Protein AF-A0A2G6GQ99-F1 (afdb_monomer)

Foldseek 3Di:
DPPVLVVVLLVLLVVLLVVLLVVLLVVADQAADDDCLVLLLVCLCVVHASDPPRDNVLSVVLNVQQVVCVPPPSRSFVSLLSVLSNLLSLLLSLQLLLQLLVLCVVPVPPVDVVSSVVSNVRSNCRSVCLSPDPVSSVRSRTNDCPSNVSSLVSVLSSLVSVLVVCVVPPPSVVSVVVSVVSVD

Solvent-accessible surface area (backbone atoms only — not comparable to full-atom values): 9197 Å² total; per-residue (Å²): 128,63,71,64,60,57,51,52,54,52,53,51,22,53,48,42,20,51,53,40,30,52,54,27,66,76,61,34,42,67,47,68,58,79,82,63,20,47,48,46,44,52,19,8,65,70,68,53,72,72,54,92,95,50,56,68,68,59,24,56,50,30,30,59,35,29,56,76,26,75,86,42,72,79,39,27,36,29,32,24,9,48,50,11,14,50,31,31,11,48,20,34,18,31,40,21,51,38,43,34,53,52,41,45,70,77,44,75,72,77,85,40,63,68,57,54,51,53,28,49,50,52,12,51,52,56,24,50,52,49,57,72,28,67,74,53,37,59,37,15,17,30,34,44,68,58,9,48,51,47,21,46,49,25,49,38,56,33,40,52,56,55,26,63,78,36,58,92,42,97,71,22,62,62,37,56,55,49,41,50,64,64,75,105

pLDDT: mean 93.39, std 7.64, range [57.03, 98.81]

Radius of gyration: 18.35 Å; Cα contacts (8 Å, |Δi|>4): 238; chains: 1; bounding box: 44×36×51 Å

Sequence (184 aa):
MSNQYRKTNNILGWAMFAIALVIYVLTLEPTTSWWDCGEYISTAYKLEVGHPPGAPLFQMLGRFFSLFALGNVENVAFMINMMSAIASAFTIMFLFWTITMLGRKIYTPKDNKQRAYGIFAAGIIGALAYTFSESFWFSAVEGEVYGMSSFFTAITFWAILKWELVSDTQYAYRWLILIAYLIG

Structure (mmCIF, N/CA/C/O backbone):
data_AF-A0A2G6GQ99-F1
#
_entry.id   AF-A0A2G6GQ99-F1
#
loop_
_atom_site.group_PDB
_atom_site.id
_atom_site.type_symbol
_atom_site.label_atom_id
_atom_site.label_alt_id
_atom_site.label_comp_id
_atom_site.label_asym_id
_atom_site.label_entity_id
_atom_site.label_seq_id
_atom_site.pdbx_PDB_ins_code
_atom_site.Cartn_x
_atom_site.Cartn_y
_atom_site.Cartn_z
_atom_site.occupancy
_atom_site.B_iso_or_equiv
_atom_site.auth_seq_id
_atom_site.auth_comp_id
_atom_site.auth_asym_id
_atom_site.auth_atom_id
_atom_site.pdbx_PDB_model_num
ATOM 1 N N . MET A 1 1 ? -21.692 3.347 16.182 1.00 59.25 1 MET A N 1
ATOM 2 C CA . MET A 1 1 ? -20.720 4.265 15.533 1.00 59.25 1 MET A CA 1
ATOM 3 C C . MET A 1 1 ? -21.468 5.527 15.151 1.00 59.25 1 MET A C 1
ATOM 5 O O . MET A 1 1 ? -22.510 5.381 14.526 1.00 59.25 1 MET A O 1
ATOM 9 N N . SER A 1 2 ? -20.975 6.733 15.454 1.00 74.31 2 SER A N 1
ATOM 10 C CA . SER A 1 2 ? -21.516 7.903 14.751 1.00 74.31 2 SER A CA 1
ATOM 11 C C . SER A 1 2 ? -21.127 7.774 13.274 1.00 74.31 2 SER A C 1
ATOM 13 O O . SER A 1 2 ? -19.975 7.461 12.953 1.00 74.31 2 SER A O 1
ATOM 15 N N . ASN A 1 3 ? -22.083 7.951 12.359 1.00 81.19 3 ASN A N 1
ATOM 16 C CA . ASN A 1 3 ? -21.809 7.872 10.918 1.00 81.19 3 ASN A CA 1
ATOM 17 C C . ASN A 1 3 ? -20.681 8.832 10.501 1.00 81.19 3 ASN A C 1
ATOM 19 O O . ASN A 1 3 ? -19.901 8.512 9.604 1.00 81.19 3 ASN A O 1
ATOM 23 N N . GLN A 1 4 ? -20.546 9.951 11.219 1.00 87.06 4 GLN A N 1
ATOM 24 C CA . GLN A 1 4 ? -19.506 10.945 11.001 1.00 87.06 4 GLN A CA 1
ATOM 25 C C . GLN A 1 4 ? -18.095 10.405 11.263 1.00 87.06 4 GLN A C 1
ATOM 27 O O . GLN A 1 4 ? -17.235 10.563 10.404 1.00 87.06 4 GLN A O 1
ATOM 32 N N . TYR A 1 5 ? -17.853 9.717 12.389 1.00 90.06 5 TYR A N 1
ATOM 33 C CA . TYR A 1 5 ? -16.520 9.176 12.696 1.00 90.06 5 TYR A CA 1
ATOM 34 C C . TYR A 1 5 ? -16.046 8.211 11.607 1.00 90.06 5 TYR A C 1
ATOM 36 O O . TYR A 1 5 ? -14.925 8.321 11.119 1.00 90.06 5 TYR A O 1
ATOM 44 N N . ARG A 1 6 ? -16.918 7.282 11.194 1.00 90.50 6 ARG A N 1
ATOM 45 C CA . ARG A 1 6 ? -16.597 6.294 10.154 1.00 90.50 6 ARG A CA 1
ATOM 46 C C . ARG A 1 6 ? -16.267 6.974 8.826 1.00 90.50 6 ARG A C 1
ATOM 48 O O . ARG A 1 6 ? -15.307 6.583 8.171 1.00 90.50 6 ARG A O 1
ATOM 55 N N . LYS A 1 7 ? -17.038 7.999 8.446 1.00 94.00 7 LYS A N 1
ATOM 56 C CA . LYS A 1 7 ? -16.796 8.771 7.223 1.00 94.00 7 LYS A CA 1
ATOM 57 C C . LYS A 1 7 ? -15.439 9.477 7.277 1.00 94.00 7 LYS A C 1
ATOM 59 O O . LYS A 1 7 ? -14.646 9.309 6.358 1.00 94.00 7 LYS A O 1
ATOM 64 N N . THR A 1 8 ? -15.149 10.195 8.362 1.00 95.06 8 THR A N 1
ATOM 65 C CA . THR A 1 8 ? -13.863 10.883 8.548 1.00 95.06 8 THR A CA 1
ATOM 66 C C . THR A 1 8 ? -12.690 9.905 8.550 1.00 95.06 8 THR A C 1
ATOM 68 O O . THR A 1 8 ? -11.717 10.138 7.846 1.00 95.06 8 THR A O 1
ATOM 71 N N . ASN A 1 9 ? -12.800 8.778 9.258 1.00 96.19 9 ASN A N 1
ATOM 72 C CA . ASN A 1 9 ? -11.760 7.749 9.294 1.00 96.19 9 ASN A CA 1
ATOM 73 C C . ASN A 1 9 ? -11.445 7.183 7.901 1.00 96.19 9 ASN A C 1
ATOM 75 O O . ASN A 1 9 ? -10.288 6.996 7.539 1.00 96.19 9 ASN A O 1
ATOM 79 N N . ASN A 1 10 ? -12.477 6.921 7.099 1.00 97.06 10 ASN A N 1
ATOM 80 C CA . ASN A 1 10 ? -12.282 6.402 5.750 1.00 97.06 10 ASN A CA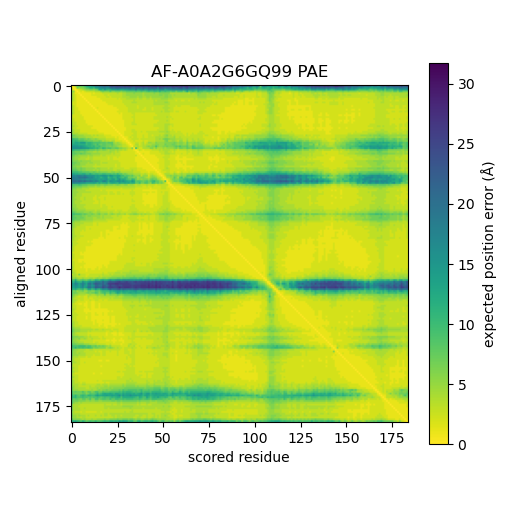 1
ATOM 81 C C . ASN A 1 10 ? -11.618 7.445 4.841 1.00 97.06 10 ASN A C 1
ATOM 83 O O . ASN A 1 10 ? -10.692 7.099 4.118 1.00 97.06 10 ASN A O 1
ATOM 87 N N . ILE A 1 11 ? -12.048 8.711 4.912 1.00 98.25 11 ILE A N 1
ATOM 88 C CA . ILE A 1 11 ? -11.444 9.809 4.140 1.00 98.25 11 ILE A CA 1
ATOM 89 C C . ILE A 1 11 ? -9.973 9.989 4.515 1.00 98.25 11 ILE A C 1
ATOM 91 O O . ILE A 1 11 ? -9.137 10.102 3.629 1.00 98.25 11 ILE A O 1
ATOM 95 N N . LEU A 1 12 ? -9.647 9.981 5.811 1.00 98.31 12 LEU A N 1
ATOM 96 C CA . LEU A 1 12 ? -8.266 10.131 6.267 1.00 98.31 12 LEU A CA 1
ATOM 97 C C . LEU A 1 12 ? -7.377 8.970 5.815 1.00 98.31 12 LEU A C 1
ATOM 99 O O . LEU A 1 12 ? -6.259 9.220 5.388 1.00 98.31 12 LEU A O 1
ATOM 103 N N . GLY A 1 13 ? -7.875 7.730 5.824 1.00 98.56 13 GLY A N 1
ATOM 104 C CA . GLY A 1 13 ? -7.121 6.595 5.279 1.00 98.56 13 GLY A CA 1
ATOM 105 C C . GLY A 1 13 ? -6.782 6.782 3.799 1.00 98.56 13 GLY A C 1
ATOM 106 O O . GLY A 1 13 ? -5.623 6.656 3.415 1.00 98.56 13 GLY A O 1
ATOM 107 N N . TRP A 1 14 ? -7.766 7.169 2.983 1.00 98.69 14 TRP A N 1
ATOM 108 C CA . TRP A 1 14 ? -7.532 7.480 1.569 1.00 98.69 14 TRP A CA 1
ATOM 109 C C . TRP A 1 14 ? -6.638 8.709 1.359 1.00 98.69 14 TRP A C 1
ATOM 111 O O . TRP A 1 14 ? -5.882 8.757 0.394 1.00 98.69 14 TRP A O 1
ATOM 121 N N . ALA A 1 15 ? -6.674 9.689 2.264 1.00 98.69 15 ALA A N 1
ATOM 122 C CA . ALA A 1 15 ? -5.739 10.808 2.232 1.00 98.69 15 ALA A CA 1
ATOM 123 C C . ALA A 1 15 ? -4.299 10.344 2.513 1.00 98.69 15 ALA A C 1
ATOM 125 O O . ALA A 1 15 ? -3.385 10.780 1.820 1.00 98.69 15 ALA A O 1
ATOM 126 N N . MET A 1 16 ? -4.093 9.432 3.473 1.00 98.81 16 MET A N 1
ATOM 127 C CA . MET A 1 16 ? -2.774 8.844 3.745 1.00 98.81 16 MET A CA 1
ATOM 128 C C . MET A 1 16 ? -2.267 8.027 2.552 1.00 98.81 16 MET A C 1
ATOM 130 O O . MET A 1 16 ? -1.102 8.162 2.189 1.00 98.81 16 MET A O 1
ATOM 134 N N . PHE A 1 17 ? -3.148 7.258 1.897 1.00 98.81 17 PHE A N 1
ATOM 135 C CA . PHE A 1 17 ? -2.841 6.594 0.625 1.00 98.81 17 PHE A CA 1
ATOM 136 C C . PHE A 1 17 ? -2.341 7.597 -0.419 1.00 98.81 17 PHE A C 1
ATOM 138 O O . PHE A 1 17 ? -1.271 7.411 -0.984 1.00 98.81 17 PHE A O 1
ATOM 145 N N . ALA A 1 18 ? -3.099 8.671 -0.663 1.00 98.81 18 ALA A N 1
ATOM 146 C CA . ALA A 1 18 ? -2.767 9.649 -1.693 1.00 98.81 18 ALA A CA 1
ATOM 147 C C . ALA A 1 18 ? -1.446 10.376 -1.402 1.00 98.81 18 ALA A C 1
ATOM 149 O O . ALA A 1 18 ? -0.647 10.564 -2.313 1.00 98.81 18 ALA A O 1
ATOM 150 N N . ILE A 1 19 ? -1.197 10.748 -0.142 1.00 98.75 19 ILE A N 1
ATOM 151 C CA . ILE A 1 19 ? 0.063 11.379 0.268 1.00 98.75 19 ILE A CA 1
ATOM 152 C C . ILE A 1 19 ? 1.235 10.424 0.034 1.00 98.75 19 ILE A C 1
ATOM 154 O O . ILE A 1 19 ? 2.190 10.805 -0.637 1.00 98.75 19 ILE A O 1
ATOM 158 N N . ALA A 1 20 ? 1.151 9.187 0.533 1.00 98.69 20 ALA A N 1
ATOM 159 C CA . ALA A 1 20 ? 2.207 8.194 0.351 1.00 98.69 20 ALA A CA 1
ATOM 160 C C . ALA A 1 20 ? 2.454 7.898 -1.134 1.00 98.69 20 ALA A C 1
ATOM 162 O O . ALA A 1 20 ? 3.596 7.913 -1.578 1.00 98.69 20 ALA A O 1
ATOM 163 N N . LEU A 1 21 ? 1.385 7.720 -1.917 1.00 98.75 21 LEU A N 1
ATOM 164 C CA . LEU A 1 21 ? 1.479 7.478 -3.352 1.00 98.75 21 LEU A CA 1
ATOM 165 C C . LEU A 1 21 ? 2.184 8.628 -4.069 1.00 98.75 21 LEU A C 1
ATOM 167 O O . LEU A 1 21 ? 3.078 8.376 -4.861 1.00 98.75 21 LEU A O 1
ATOM 171 N N . VAL A 1 22 ? 1.816 9.882 -3.794 1.00 98.69 22 VAL A N 1
ATOM 172 C CA . VAL A 1 22 ? 2.474 11.041 -4.417 1.00 98.69 22 VAL A CA 1
ATOM 173 C C . VAL A 1 22 ? 3.959 11.073 -4.065 1.00 98.69 22 VAL A C 1
ATOM 175 O O . VAL A 1 22 ? 4.779 11.240 -4.960 1.00 98.69 22 VAL A O 1
ATOM 178 N N . ILE A 1 23 ? 4.318 10.875 -2.795 1.00 98.31 23 ILE A N 1
ATOM 179 C CA . ILE A 1 23 ? 5.724 10.868 -2.370 1.00 98.31 23 ILE A CA 1
ATOM 180 C C . ILE A 1 23 ? 6.506 9.752 -3.069 1.00 98.31 23 ILE A C 1
ATOM 182 O O . ILE A 1 23 ? 7.554 10.026 -3.652 1.00 98.31 23 ILE A O 1
ATOM 186 N N . TYR A 1 24 ? 5.991 8.522 -3.067 1.00 98.50 24 TYR A N 1
ATOM 187 C CA . TYR A 1 24 ? 6.667 7.392 -3.701 1.00 98.50 24 TYR A CA 1
ATOM 188 C C . TYR A 1 24 ? 6.722 7.532 -5.216 1.00 98.50 24 TYR A C 1
ATOM 190 O O . TYR A 1 24 ? 7.758 7.267 -5.794 1.00 98.50 24 TYR A O 1
ATOM 198 N N . VAL A 1 25 ? 5.683 8.048 -5.872 1.00 98.31 25 VAL A N 1
ATOM 199 C CA . VAL A 1 25 ? 5.716 8.292 -7.323 1.00 98.31 25 VAL A CA 1
ATOM 200 C C . VAL A 1 25 ? 6.723 9.365 -7.716 1.00 98.31 25 VAL A C 1
ATOM 202 O O . VAL A 1 25 ? 7.392 9.228 -8.734 1.00 98.31 25 VAL A O 1
ATOM 205 N N . LEU A 1 26 ? 6.862 10.420 -6.915 1.00 98.00 26 LEU A N 1
ATOM 206 C CA . LEU A 1 26 ? 7.847 11.472 -7.172 1.00 98.00 26 LEU A CA 1
ATOM 207 C C . LEU A 1 26 ? 9.292 11.023 -6.922 1.00 98.00 26 LEU A C 1
ATOM 209 O O . LEU A 1 26 ? 10.210 11.700 -7.376 1.00 98.00 26 LEU A O 1
ATOM 213 N N . THR A 1 27 ? 9.490 9.931 -6.181 1.00 97.56 27 THR A N 1
ATOM 214 C CA . THR A 1 27 ? 10.816 9.459 -5.753 1.00 97.56 27 THR A CA 1
ATOM 215 C C . THR A 1 27 ? 11.140 8.039 -6.194 1.00 97.56 27 THR A C 1
ATOM 217 O O . THR A 1 27 ? 12.203 7.542 -5.837 1.00 97.56 27 THR A O 1
ATOM 220 N N . LEU A 1 28 ? 10.261 7.390 -6.966 1.00 96.56 28 LEU A N 1
ATOM 221 C CA . LEU A 1 28 ? 10.507 6.037 -7.446 1.00 96.56 28 LEU A CA 1
ATOM 222 C C . LEU A 1 28 ? 11.671 5.997 -8.421 1.00 96.56 28 LEU A C 1
ATOM 224 O O . LEU A 1 28 ? 11.863 6.921 -9.215 1.00 96.56 28 LEU A O 1
ATOM 228 N N . GLU A 1 29 ? 12.431 4.910 -8.356 1.00 95.50 29 GLU A N 1
ATOM 229 C CA . GLU A 1 29 ? 13.571 4.715 -9.236 1.00 95.50 29 GLU A CA 1
ATOM 230 C C . GLU A 1 29 ? 13.081 4.685 -10.694 1.00 95.50 29 GLU A C 1
ATOM 232 O O . GLU A 1 29 ? 12.143 3.949 -11.024 1.00 95.50 29 GLU A O 1
ATOM 237 N N . PRO A 1 30 ? 13.650 5.493 -11.605 1.00 93.56 30 PRO A N 1
ATOM 238 C CA . PRO A 1 30 ? 13.202 5.515 -12.996 1.00 93.56 30 PRO A CA 1
ATOM 239 C C . PRO A 1 30 ? 13.592 4.232 -13.744 1.00 93.56 30 PRO A C 1
ATOM 241 O O . PRO A 1 30 ? 12.988 3.888 -14.760 1.00 93.56 30 PRO A O 1
ATOM 244 N N . THR A 1 31 ? 14.605 3.526 -13.241 1.00 93.75 31 THR A N 1
ATOM 245 C CA . THR A 1 31 ? 15.196 2.324 -13.834 1.00 93.75 31 THR A CA 1
ATOM 246 C C . THR A 1 31 ? 15.302 1.202 -12.801 1.00 93.75 31 THR A C 1
ATOM 248 O O . THR A 1 31 ? 14.692 1.256 -11.736 1.00 93.75 31 THR A O 1
ATOM 251 N N . THR A 1 32 ? 16.056 0.146 -13.115 1.00 90.38 32 THR A N 1
ATOM 252 C CA . THR A 1 32 ? 16.434 -0.839 -12.097 1.00 90.38 32 THR A CA 1
ATOM 253 C C . THR A 1 32 ? 17.268 -0.172 -11.007 1.00 90.38 32 THR A C 1
ATOM 255 O O . THR A 1 32 ? 18.176 0.602 -11.320 1.00 90.38 32 THR A O 1
ATOM 258 N N . SER A 1 33 ? 16.967 -0.492 -9.753 1.00 88.75 33 SER A N 1
ATOM 259 C CA . SER A 1 33 ? 17.781 -0.115 -8.603 1.00 88.75 33 SER A CA 1
ATOM 260 C C . SER A 1 33 ? 18.857 -1.169 -8.322 1.00 88.75 33 SER A C 1
ATOM 262 O O . SER A 1 33 ? 19.077 -2.092 -9.118 1.00 88.75 33 SER A O 1
ATOM 264 N N . TRP A 1 34 ? 19.562 -0.993 -7.206 1.00 83.38 34 TRP A N 1
ATOM 265 C CA . TRP A 1 34 ? 20.599 -1.902 -6.736 1.00 83.38 34 TRP A CA 1
ATOM 266 C C . TRP A 1 34 ? 20.011 -3.233 -6.234 1.00 83.38 34 TRP A C 1
ATOM 268 O O . TRP A 1 34 ? 18.836 -3.315 -5.898 1.00 83.38 34 TRP A O 1
ATOM 278 N N . TRP A 1 35 ? 20.856 -4.260 -6.116 1.00 85.31 35 TRP A N 1
ATOM 279 C CA . TRP A 1 35 ? 20.502 -5.567 -5.546 1.00 85.31 35 TRP A CA 1
ATOM 280 C C . TRP A 1 35 ? 19.580 -6.419 -6.443 1.00 85.31 35 TRP A C 1
ATOM 282 O O . TRP A 1 35 ? 19.892 -6.613 -7.621 1.00 85.31 35 TRP A O 1
ATOM 292 N N . ASP A 1 36 ? 18.481 -6.945 -5.898 1.00 90.12 36 ASP A N 1
ATOM 293 C CA . ASP A 1 36 ? 17.643 -7.973 -6.530 1.00 90.12 36 ASP A CA 1
ATOM 294 C C . ASP A 1 36 ? 16.582 -7.381 -7.476 1.00 90.12 36 ASP A C 1
ATOM 296 O O . ASP A 1 36 ? 15.953 -8.101 -8.254 1.00 90.12 36 ASP A O 1
ATOM 300 N N . CYS A 1 37 ? 16.396 -6.058 -7.487 1.00 93.06 37 CYS A N 1
ATOM 301 C CA . CYS A 1 37 ? 15.382 -5.391 -8.307 1.00 93.06 37 CYS A CA 1
ATOM 302 C C . CYS A 1 37 ? 15.536 -5.677 -9.804 1.00 93.06 37 CYS A C 1
ATOM 304 O O . CYS A 1 37 ? 14.542 -5.885 -10.497 1.00 93.06 37 CYS A O 1
ATOM 306 N N . GLY A 1 38 ? 16.768 -5.765 -10.313 1.00 93.50 38 GLY A N 1
ATOM 307 C CA . GLY A 1 38 ? 17.011 -6.119 -11.715 1.00 93.50 38 GLY A CA 1
ATOM 308 C C . GLY A 1 38 ? 16.543 -7.537 -12.054 1.00 93.50 38 GLY A C 1
ATOM 309 O O . GLY A 1 38 ? 15.953 -7.764 -13.117 1.00 93.50 38 GLY A O 1
ATOM 310 N N . GLU A 1 39 ? 16.743 -8.485 -11.138 1.00 93.69 39 GLU A N 1
ATOM 311 C CA . GLU A 1 39 ? 16.253 -9.857 -11.271 1.00 93.69 39 GLU A CA 1
ATOM 312 C C . GLU A 1 39 ? 14.720 -9.893 -11.207 1.00 93.69 39 GLU A C 1
ATOM 314 O O . GLU A 1 39 ? 14.082 -10.437 -12.108 1.00 93.69 39 GLU A O 1
ATOM 319 N N . TYR A 1 40 ? 14.103 -9.254 -10.209 1.00 94.00 40 TYR A N 1
ATOM 320 C CA . TYR A 1 40 ? 12.644 -9.212 -10.069 1.00 94.00 40 TYR A CA 1
ATOM 321 C C . TYR A 1 40 ? 11.950 -8.520 -11.249 1.00 94.00 40 TYR A C 1
ATOM 323 O O . TYR A 1 40 ? 10.969 -9.042 -11.774 1.00 94.00 40 TYR A O 1
ATOM 331 N N . ILE A 1 41 ? 12.469 -7.387 -11.727 1.00 95.56 41 ILE A N 1
ATOM 332 C CA . ILE A 1 41 ? 11.915 -6.655 -12.876 1.00 95.56 41 ILE A CA 1
ATOM 333 C C . ILE A 1 41 ? 12.013 -7.493 -14.156 1.00 95.56 41 ILE A C 1
ATOM 335 O O . ILE A 1 41 ? 11.040 -7.596 -14.910 1.00 95.56 41 ILE A O 1
ATOM 339 N N . SER A 1 42 ? 13.175 -8.097 -14.420 1.00 94.38 42 SER A N 1
ATOM 340 C CA . SER A 1 42 ? 13.392 -8.887 -15.639 1.00 94.38 42 SER A CA 1
ATOM 341 C C . SER A 1 42 ? 12.560 -10.171 -15.647 1.00 94.38 42 SER A C 1
ATOM 343 O O . SER A 1 42 ? 11.897 -10.472 -16.645 1.00 94.38 42 SER A O 1
ATOM 345 N N . THR A 1 43 ? 12.515 -10.878 -14.518 1.00 94.81 43 THR A N 1
ATOM 346 C CA . THR A 1 43 ? 11.729 -12.107 -14.364 1.00 94.81 43 THR A CA 1
ATOM 347 C C . THR A 1 43 ? 10.229 -11.824 -14.377 1.00 94.81 43 THR A C 1
ATOM 349 O O . THR A 1 43 ? 9.492 -12.559 -15.031 1.00 94.81 43 THR A O 1
ATOM 352 N N . ALA A 1 44 ? 9.762 -10.707 -13.809 1.00 95.38 44 ALA A N 1
ATOM 353 C CA . ALA A 1 44 ? 8.366 -10.275 -13.924 1.00 95.38 44 ALA A CA 1
ATOM 354 C C . ALA A 1 44 ? 8.005 -9.962 -15.374 1.00 95.38 44 ALA A C 1
ATOM 356 O O . ALA A 1 44 ? 6.972 -10.402 -15.883 1.00 95.38 44 ALA A O 1
ATOM 357 N N . TYR A 1 45 ? 8.876 -9.235 -16.078 1.00 96.00 45 TYR A N 1
ATOM 358 C CA . TYR A 1 45 ? 8.647 -8.886 -17.474 1.00 96.00 45 TYR A CA 1
ATOM 359 C C . TYR A 1 45 ? 8.534 -10.123 -18.368 1.00 96.00 45 TYR A C 1
ATOM 361 O O . TYR A 1 45 ? 7.712 -10.131 -19.286 1.00 96.00 45 TYR A O 1
ATOM 369 N N . LYS A 1 46 ? 9.319 -11.172 -18.111 1.00 94.94 46 LYS A N 1
ATOM 370 C CA . LYS A 1 46 ? 9.306 -12.411 -18.901 1.00 94.94 46 LYS A CA 1
ATOM 371 C C . LYS A 1 46 ? 8.401 -13.515 -18.350 1.00 94.94 46 LYS A C 1
ATOM 373 O O . LYS A 1 46 ? 8.177 -14.485 -19.066 1.00 94.94 46 LYS A O 1
ATOM 378 N N . LEU A 1 47 ? 7.818 -13.334 -17.161 1.00 94.25 47 LEU A N 1
ATOM 379 C CA . LEU A 1 47 ? 7.135 -14.387 -16.395 1.00 94.25 47 LEU A CA 1
ATOM 380 C C . LEU A 1 47 ? 8.045 -15.598 -16.131 1.00 94.25 47 LEU A C 1
ATOM 382 O O . LEU A 1 47 ? 7.644 -16.751 -16.285 1.00 94.25 47 LEU A O 1
ATOM 386 N N . GLU A 1 48 ? 9.281 -15.314 -15.739 1.00 92.75 48 GLU A N 1
ATOM 387 C CA . GLU A 1 48 ? 10.288 -16.301 -15.362 1.00 92.75 48 GLU A CA 1
ATOM 388 C C . GLU A 1 48 ? 10.389 -16.429 -13.833 1.00 92.75 48 GLU A C 1
ATOM 390 O O . GLU A 1 48 ? 9.728 -15.722 -13.066 1.00 92.75 48 GLU A O 1
ATOM 395 N N . VAL A 1 49 ? 11.214 -17.369 -13.379 1.00 87.31 49 VAL A N 1
ATOM 396 C CA . VAL A 1 49 ? 11.514 -17.582 -11.961 1.00 87.31 49 VAL A CA 1
ATOM 397 C C . VAL A 1 49 ? 12.934 -17.082 -11.717 1.00 87.31 49 VAL A C 1
ATOM 399 O O . VAL A 1 49 ? 13.853 -17.652 -12.294 1.00 87.31 49 VAL A O 1
ATOM 402 N N . GLY A 1 50 ? 13.105 -16.047 -10.885 1.00 77.94 50 GLY A N 1
ATOM 403 C CA . GLY A 1 50 ? 14.434 -15.556 -10.482 1.00 77.94 50 GLY A CA 1
ATOM 404 C C . GLY A 1 50 ? 15.191 -16.610 -9.681 1.00 77.94 50 GLY A C 1
ATOM 405 O O . GLY A 1 50 ? 16.042 -17.319 -10.212 1.00 77.94 50 GLY A O 1
ATOM 406 N N . HIS A 1 51 ? 14.759 -16.838 -8.440 1.00 80.94 51 HIS A N 1
ATOM 407 C CA . HIS A 1 51 ? 15.269 -17.920 -7.598 1.00 80.94 51 HIS A CA 1
ATOM 408 C C . HIS A 1 51 ? 14.123 -18.727 -6.948 1.00 80.94 51 HIS A C 1
ATOM 410 O O . HIS A 1 51 ? 13.118 -18.140 -6.540 1.00 80.94 51 HIS A O 1
ATOM 416 N N . PRO A 1 52 ? 14.218 -20.069 -6.814 1.00 77.69 52 PRO A N 1
ATOM 417 C CA . PRO A 1 52 ? 13.201 -20.878 -6.131 1.00 77.69 52 PRO A CA 1
ATOM 418 C C . PRO A 1 52 ? 13.002 -20.463 -4.660 1.00 77.69 52 PRO A C 1
ATOM 420 O O . PRO A 1 52 ? 13.985 -20.134 -3.996 1.00 77.69 52 PRO A O 1
ATOM 423 N N . PRO A 1 53 ? 11.767 -20.492 -4.114 1.00 72.69 53 PRO A N 1
ATOM 424 C CA . PRO A 1 53 ? 10.495 -20.903 -4.732 1.00 72.69 53 PRO A CA 1
ATOM 425 C C . PRO A 1 53 ? 9.836 -19.833 -5.634 1.00 72.69 53 PRO A C 1
ATOM 427 O O . PRO A 1 53 ? 8.752 -20.066 -6.166 1.00 72.69 53 PRO A O 1
ATOM 430 N N . GLY A 1 54 ? 10.485 -18.681 -5.830 1.00 77.56 54 GLY A N 1
ATOM 431 C CA . GLY A 1 54 ? 9.986 -17.533 -6.587 1.00 77.56 54 GLY A CA 1
ATOM 432 C C . GLY A 1 54 ? 8.929 -16.717 -5.834 1.00 77.56 54 GLY A C 1
ATOM 433 O O . GLY A 1 54 ? 8.552 -17.037 -4.709 1.00 77.56 54 GLY A O 1
ATOM 434 N N . ALA A 1 55 ? 8.412 -15.672 -6.488 1.00 89.62 55 ALA A N 1
ATOM 435 C CA . ALA A 1 55 ? 7.306 -14.845 -5.992 1.00 89.62 55 ALA A CA 1
ATOM 436 C C . ALA A 1 55 ? 6.180 -14.736 -7.044 1.00 89.62 55 ALA A C 1
ATOM 438 O O . ALA A 1 55 ? 5.995 -13.673 -7.638 1.00 89.62 55 ALA A O 1
ATOM 439 N N . PRO A 1 56 ? 5.417 -15.815 -7.324 1.00 91.44 56 PRO A N 1
ATOM 440 C CA . PRO A 1 56 ? 4.541 -15.890 -8.500 1.00 91.44 56 PRO A CA 1
ATOM 441 C C . PRO A 1 56 ? 3.523 -14.752 -8.612 1.00 91.44 56 PRO A C 1
ATOM 443 O O . PRO A 1 56 ? 3.306 -14.223 -9.700 1.00 91.44 56 PRO A O 1
ATOM 446 N N . LEU A 1 57 ? 2.918 -14.336 -7.494 1.00 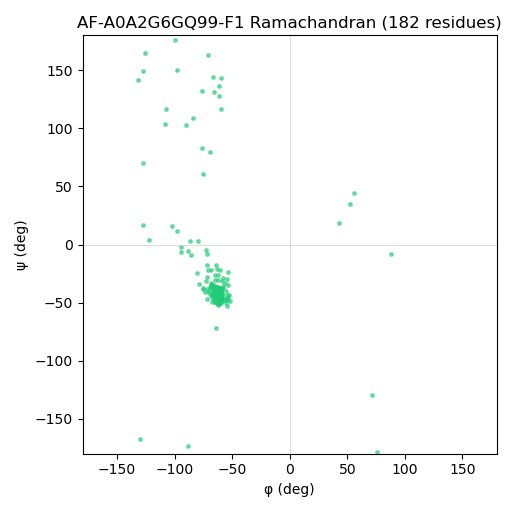92.50 57 LEU A N 1
ATOM 447 C CA . LEU A 1 57 ? 1.965 -13.225 -7.490 1.00 92.50 57 LEU A CA 1
ATOM 448 C C . LEU A 1 57 ? 2.633 -11.897 -7.864 1.00 92.50 57 LEU A C 1
ATOM 450 O O . LEU A 1 57 ? 2.082 -11.149 -8.672 1.00 92.50 57 LEU A O 1
ATOM 454 N N . PHE A 1 58 ? 3.826 -11.639 -7.323 1.00 94.38 58 PHE A N 1
ATOM 455 C CA . PHE A 1 58 ? 4.623 -10.476 -7.697 1.00 94.38 58 PHE A CA 1
ATOM 456 C C . PHE A 1 58 ? 4.949 -10.508 -9.192 1.00 94.38 58 PHE A C 1
ATOM 458 O O . PHE A 1 58 ? 4.713 -9.517 -9.874 1.00 94.38 58 PHE A O 1
ATOM 465 N N . GLN A 1 59 ? 5.379 -11.657 -9.727 1.00 95.25 59 GLN A N 1
ATOM 466 C CA . GLN A 1 59 ? 5.704 -11.788 -11.15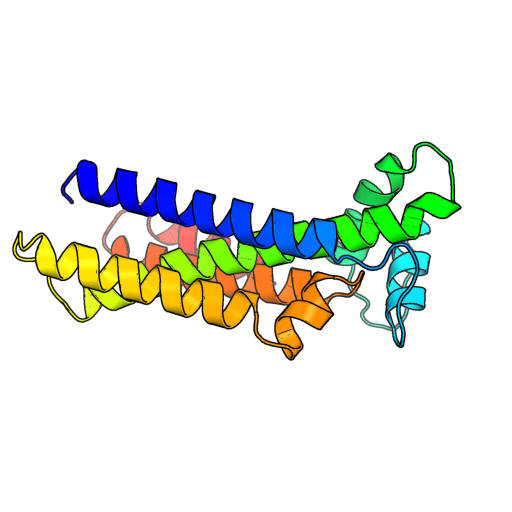1 1.00 95.25 59 GLN A CA 1
ATOM 467 C C . GLN A 1 59 ? 4.492 -11.536 -12.057 1.00 95.25 59 GLN A C 1
ATOM 469 O O . GLN A 1 59 ? 4.588 -10.800 -13.038 1.00 95.25 59 GLN A O 1
ATOM 474 N N . MET A 1 60 ? 3.325 -12.095 -11.718 1.00 95.81 60 MET A N 1
ATOM 475 C CA . MET A 1 60 ? 2.094 -11.889 -12.490 1.00 95.81 60 MET A CA 1
ATOM 476 C C . MET A 1 60 ? 1.637 -10.426 -12.476 1.00 95.81 60 MET A C 1
ATOM 478 O O . MET A 1 60 ? 1.261 -9.886 -13.519 1.00 95.81 60 MET A O 1
ATOM 482 N N . LEU A 1 61 ? 1.676 -9.773 -11.311 1.00 97.19 61 LEU A N 1
ATOM 483 C CA . LEU A 1 61 ? 1.304 -8.364 -11.193 1.00 97.19 61 LEU A CA 1
ATOM 484 C C . LEU A 1 61 ? 2.340 -7.455 -11.862 1.00 97.19 61 LEU A C 1
ATOM 486 O O . LEU A 1 61 ? 1.958 -6.557 -12.608 1.00 97.19 61 LEU A O 1
ATOM 490 N N . GLY A 1 62 ? 3.634 -7.728 -11.694 1.00 96.88 62 GLY A N 1
ATOM 491 C CA . GLY A 1 62 ? 4.706 -6.996 -12.363 1.00 96.88 62 GLY A CA 1
ATOM 492 C C . GLY A 1 62 ? 4.591 -7.100 -13.883 1.00 96.88 62 GLY A C 1
ATOM 493 O O . GLY A 1 62 ? 4.672 -6.089 -14.582 1.00 96.88 62 GLY A O 1
ATOM 494 N N . ARG A 1 63 ? 4.262 -8.288 -14.414 1.00 97.06 63 ARG A N 1
ATOM 495 C CA . ARG A 1 63 ? 3.945 -8.457 -15.837 1.00 97.06 63 ARG A CA 1
ATOM 496 C C . ARG A 1 63 ? 2.766 -7.594 -16.260 1.00 97.06 63 ARG A C 1
ATOM 498 O O . ARG A 1 63 ? 2.868 -6.921 -17.283 1.00 97.06 63 ARG A O 1
ATOM 505 N N . PHE A 1 64 ? 1.669 -7.598 -15.503 1.00 98.06 64 PHE A N 1
ATOM 506 C CA . PHE A 1 64 ? 0.506 -6.755 -15.790 1.00 98.06 64 PHE A CA 1
ATOM 507 C C . PHE A 1 64 ? 0.887 -5.270 -15.839 1.00 98.06 64 PHE A C 1
ATOM 509 O O . PHE A 1 64 ? 0.549 -4.589 -16.805 1.00 98.06 64 PHE A O 1
ATOM 516 N N . PHE A 1 65 ? 1.660 -4.785 -14.864 1.00 97.94 65 PHE A N 1
ATOM 517 C CA . PHE A 1 65 ? 2.127 -3.401 -14.842 1.00 97.94 65 PHE A CA 1
ATOM 518 C C . PHE A 1 65 ? 3.065 -3.076 -16.011 1.00 97.94 65 PHE A C 1
ATOM 520 O O . PHE A 1 65 ? 2.942 -2.020 -16.629 1.00 97.94 65 PHE A O 1
ATOM 527 N N . SER A 1 66 ? 3.933 -4.009 -16.404 1.00 97.31 66 SER A N 1
ATOM 528 C CA . SER A 1 66 ? 4.816 -3.824 -17.559 1.00 97.31 66 SER A CA 1
ATOM 529 C C . SER A 1 66 ? 4.066 -3.609 -18.883 1.00 97.31 66 SER A C 1
ATOM 531 O O . SER A 1 66 ? 4.620 -3.014 -19.805 1.00 97.31 66 SER A O 1
ATOM 533 N N . LEU A 1 67 ? 2.795 -4.028 -18.998 1.00 97.56 67 LEU A N 1
ATOM 534 C CA . LEU A 1 67 ? 1.981 -3.779 -20.197 1.00 97.56 67 LEU A CA 1
ATOM 535 C C . LEU A 1 67 ? 1.710 -2.282 -20.413 1.00 97.56 67 LEU A C 1
ATOM 537 O O . LEU A 1 67 ? 1.566 -1.846 -21.557 1.00 97.56 67 LEU A O 1
ATOM 541 N N . PHE A 1 68 ? 1.718 -1.477 -19.345 1.00 97.69 68 PHE A N 1
ATOM 542 C CA . PHE A 1 68 ? 1.591 -0.018 -19.434 1.00 97.69 68 PHE A CA 1
ATOM 543 C C . PHE A 1 68 ? 2.849 0.668 -19.980 1.00 97.69 68 PHE A C 1
ATOM 545 O O . PHE A 1 68 ? 2.814 1.862 -20.266 1.00 97.69 68 PHE A O 1
ATOM 552 N N . ALA A 1 69 ? 3.936 -0.075 -20.214 1.00 96.62 69 ALA A N 1
ATOM 553 C CA . ALA A 1 69 ? 5.087 0.419 -20.963 1.00 96.62 69 ALA A CA 1
ATOM 554 C C . ALA A 1 69 ? 4.797 0.561 -22.476 1.00 96.62 69 ALA A C 1
ATOM 556 O O . ALA A 1 69 ? 5.618 1.112 -23.209 1.00 96.62 69 ALA A O 1
ATOM 557 N N . LEU A 1 70 ? 3.638 0.072 -22.954 1.00 96.25 70 LEU A N 1
ATOM 558 C CA . LEU A 1 70 ? 3.142 0.210 -24.335 1.00 96.25 70 LEU A CA 1
ATOM 559 C C . LEU A 1 70 ? 4.157 -0.226 -25.410 1.00 96.25 70 LEU A C 1
ATOM 561 O O . LEU A 1 70 ? 4.234 0.353 -26.490 1.00 96.25 70 LEU A O 1
ATOM 565 N N . GLY A 1 71 ? 4.946 -1.259 -25.104 1.00 93.06 71 GLY A N 1
ATOM 566 C CA . GLY A 1 71 ? 5.970 -1.808 -25.996 1.00 93.06 71 GLY A CA 1
ATOM 567 C C . GLY A 1 71 ? 7.346 -1.144 -25.897 1.00 93.06 71 GLY A C 1
ATOM 568 O O . GLY A 1 71 ? 8.295 -1.687 -26.458 1.00 93.06 71 GLY A O 1
ATOM 569 N N . ASN A 1 72 ? 7.498 -0.040 -25.157 1.00 96.06 72 ASN A N 1
ATOM 570 C CA . ASN A 1 72 ? 8.813 0.539 -24.884 1.00 96.06 72 ASN A CA 1
ATOM 571 C C . ASN A 1 72 ? 9.474 -0.162 -23.686 1.00 96.06 72 ASN A C 1
ATOM 573 O O . ASN A 1 72 ? 9.066 0.024 -22.542 1.00 96.06 72 ASN A O 1
ATOM 577 N N . VAL A 1 73 ? 10.518 -0.948 -23.951 1.00 95.06 73 VAL A N 1
ATOM 578 C CA . VAL A 1 73 ? 11.243 -1.718 -22.927 1.00 95.06 73 VAL A CA 1
ATOM 579 C C . VAL A 1 73 ? 11.897 -0.817 -21.874 1.00 95.06 73 VAL A C 1
ATOM 581 O O . VAL A 1 73 ? 11.955 -1.202 -20.710 1.00 95.06 73 VAL A O 1
ATOM 584 N N . GLU A 1 74 ? 12.311 0.399 -22.237 1.00 95.38 74 GLU A N 1
ATOM 585 C CA . GLU A 1 74 ? 12.942 1.349 -21.308 1.00 95.38 74 GLU A CA 1
ATOM 586 C C . GLU A 1 74 ? 11.999 1.765 -20.167 1.00 95.38 74 GLU A C 1
ATOM 588 O O . GLU A 1 74 ? 12.448 2.047 -19.060 1.00 95.38 74 GLU A O 1
ATOM 593 N N . ASN A 1 75 ? 10.681 1.712 -20.396 1.00 96.75 75 ASN A N 1
ATOM 594 C CA . ASN A 1 75 ? 9.669 2.077 -19.403 1.00 96.75 75 ASN A CA 1
ATOM 595 C C . ASN A 1 75 ? 9.238 0.907 -18.501 1.00 96.75 75 ASN A C 1
ATOM 597 O O . ASN A 1 75 ? 8.445 1.104 -17.581 1.00 96.75 75 ASN A O 1
ATOM 601 N N . VAL A 1 76 ? 9.709 -0.319 -18.751 1.00 97.25 76 VAL A N 1
ATOM 602 C CA . VAL A 1 76 ? 9.266 -1.511 -18.004 1.00 97.25 76 VAL A CA 1
ATOM 603 C C . VAL A 1 76 ? 9.643 -1.419 -16.528 1.00 97.25 76 VAL A C 1
ATOM 605 O O . VAL A 1 76 ? 8.792 -1.667 -15.675 1.00 97.25 76 VAL A O 1
ATOM 608 N N . ALA A 1 77 ? 10.885 -1.029 -16.231 1.00 96.94 77 ALA A N 1
ATOM 609 C CA . ALA A 1 77 ? 11.363 -0.877 -14.859 1.00 96.94 77 ALA A CA 1
ATOM 610 C C . ALA A 1 77 ? 10.525 0.155 -14.094 1.00 96.94 77 ALA A C 1
ATOM 612 O O . ALA A 1 77 ? 9.969 -0.167 -13.049 1.00 96.94 77 ALA A O 1
ATOM 613 N N . PHE A 1 78 ? 10.321 1.339 -14.680 1.00 97.69 78 PHE A N 1
ATOM 614 C CA . PHE A 1 78 ? 9.467 2.385 -14.116 1.00 97.69 78 PHE A CA 1
ATOM 615 C C . PHE A 1 78 ? 8.054 1.876 -13.784 1.00 97.69 78 PHE A C 1
ATOM 617 O O . PHE A 1 78 ? 7.536 2.131 -12.698 1.00 97.69 78 PHE A O 1
ATOM 624 N N . MET A 1 79 ? 7.420 1.127 -14.694 1.00 98.00 79 MET A N 1
ATOM 625 C CA . MET A 1 79 ? 6.060 0.618 -14.474 1.00 98.00 79 MET A CA 1
ATOM 626 C C . MET A 1 79 ? 5.992 -0.445 -13.373 1.00 98.00 79 MET A C 1
ATOM 628 O O . MET A 1 79 ? 4.996 -0.518 -12.653 1.00 98.00 79 MET A O 1
ATOM 632 N N . ILE A 1 80 ? 7.036 -1.257 -13.209 1.00 97.62 80 ILE A N 1
ATOM 633 C CA . ILE A 1 80 ? 7.109 -2.235 -12.117 1.00 97.62 80 ILE A CA 1
ATOM 634 C C . ILE A 1 80 ? 7.431 -1.535 -10.786 1.00 97.62 80 ILE A C 1
ATOM 636 O O . ILE A 1 80 ? 6.798 -1.841 -9.781 1.00 97.62 80 ILE A O 1
ATOM 640 N N . ASN A 1 81 ? 8.298 -0.521 -10.770 1.00 97.75 81 ASN A N 1
ATOM 641 C CA . ASN A 1 81 ? 8.538 0.303 -9.578 1.00 97.75 81 ASN A CA 1
ATOM 642 C C . ASN A 1 81 ? 7.259 1.052 -9.148 1.00 97.75 81 ASN A C 1
ATOM 644 O O . ASN A 1 81 ? 6.940 1.134 -7.963 1.00 97.75 81 ASN A O 1
ATOM 648 N N . MET A 1 82 ? 6.447 1.511 -10.108 1.00 98.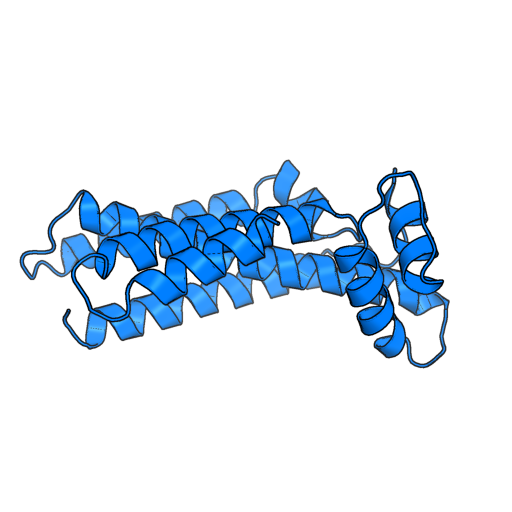12 82 MET A N 1
ATOM 649 C CA . MET A 1 82 ? 5.118 2.085 -9.858 1.00 98.12 82 MET A CA 1
ATOM 650 C C . MET A 1 82 ? 4.174 1.100 -9.150 1.00 98.12 82 MET A C 1
ATOM 652 O O . MET A 1 82 ? 3.412 1.502 -8.269 1.00 98.12 82 MET A O 1
ATOM 656 N N . MET A 1 83 ? 4.221 -0.192 -9.493 1.00 97.88 83 MET A N 1
ATOM 657 C CA . MET A 1 83 ? 3.454 -1.223 -8.784 1.00 97.88 83 MET A CA 1
ATOM 658 C C . MET A 1 83 ? 3.836 -1.272 -7.301 1.00 97.88 83 MET A C 1
ATOM 660 O O . MET A 1 83 ? 2.946 -1.283 -6.446 1.00 97.88 83 MET A O 1
ATOM 664 N N . SER A 1 84 ? 5.137 -1.274 -6.997 1.00 97.44 84 SER A N 1
ATOM 665 C CA . SER A 1 84 ? 5.638 -1.246 -5.619 1.00 97.44 84 SER A CA 1
ATOM 666 C C . SER A 1 84 ? 5.195 0.014 -4.882 1.00 97.44 84 SER A C 1
ATOM 668 O O . SER A 1 84 ? 4.669 -0.091 -3.774 1.00 97.44 84 SER A O 1
ATOM 670 N N . ALA A 1 85 ? 5.289 1.185 -5.518 1.00 98.31 85 ALA A N 1
ATOM 671 C CA . ALA A 1 85 ? 4.837 2.450 -4.940 1.00 98.31 85 ALA A CA 1
ATOM 672 C C . ALA A 1 85 ? 3.340 2.418 -4.581 1.00 98.31 85 ALA A C 1
ATOM 674 O O . ALA A 1 85 ? 2.944 2.850 -3.494 1.00 98.31 85 ALA A O 1
ATOM 675 N N . ILE A 1 86 ? 2.500 1.853 -5.456 1.00 98.56 86 ILE A N 1
ATOM 676 C CA . ILE A 1 86 ? 1.058 1.692 -5.215 1.00 98.56 86 ILE A CA 1
ATOM 677 C C . ILE A 1 86 ? 0.792 0.712 -4.068 1.00 98.56 86 ILE A C 1
ATOM 679 O O . ILE A 1 86 ? -0.006 1.018 -3.178 1.00 98.56 86 ILE A O 1
ATOM 683 N N . ALA A 1 87 ? 1.448 -0.452 -4.065 1.00 98.44 87 ALA A N 1
ATOM 684 C CA . ALA A 1 87 ? 1.304 -1.439 -2.997 1.00 98.44 87 ALA A CA 1
ATOM 685 C C . ALA A 1 87 ? 1.710 -0.839 -1.641 1.00 98.44 87 ALA A C 1
ATOM 687 O O . ALA A 1 87 ? 0.948 -0.894 -0.674 1.00 98.44 87 ALA A O 1
ATOM 688 N N . SER A 1 88 ? 2.853 -0.160 -1.589 1.00 98.50 88 SER A N 1
ATOM 689 C CA . SER A 1 88 ? 3.346 0.509 -0.387 1.00 98.50 88 SER A CA 1
ATOM 690 C C . SER A 1 88 ? 2.443 1.655 0.071 1.00 98.50 88 SER A C 1
ATOM 692 O O . SER A 1 88 ? 2.209 1.805 1.270 1.00 98.50 88 SER A O 1
ATOM 694 N N . ALA A 1 89 ? 1.836 2.419 -0.840 1.00 98.75 89 ALA A N 1
ATOM 695 C CA . ALA A 1 89 ? 0.830 3.414 -0.469 1.00 98.75 89 ALA A CA 1
ATOM 696 C C . ALA A 1 89 ? -0.408 2.772 0.188 1.00 98.75 89 ALA A C 1
ATOM 698 O O . ALA A 1 89 ? -0.951 3.307 1.163 1.00 98.75 89 ALA A O 1
ATOM 699 N N . PHE A 1 90 ? -0.838 1.594 -0.284 1.00 98.75 90 PHE A N 1
ATOM 700 C CA . PHE A 1 90 ? -1.897 0.831 0.379 1.00 98.75 90 PHE A CA 1
ATOM 701 C C . PHE A 1 90 ? -1.484 0.359 1.777 1.00 98.75 90 PHE A C 1
ATOM 703 O O . PHE A 1 90 ? -2.303 0.438 2.695 1.00 98.75 90 PHE A O 1
ATOM 710 N N . THR A 1 91 ? -0.228 -0.050 1.982 1.00 98.69 91 THR A N 1
ATOM 711 C CA . THR A 1 91 ? 0.313 -0.357 3.318 1.00 98.69 91 THR A CA 1
ATOM 712 C C . THR A 1 91 ? 0.070 0.795 4.292 1.00 98.69 91 THR A C 1
ATOM 714 O O . THR A 1 91 ? -0.473 0.573 5.374 1.00 98.69 91 THR A O 1
ATOM 717 N N . ILE A 1 92 ? 0.382 2.036 3.895 1.00 98.81 92 ILE A N 1
ATOM 718 C CA . ILE A 1 92 ? 0.197 3.230 4.739 1.00 98.81 92 ILE A CA 1
ATOM 719 C C . ILE A 1 92 ? -1.280 3.451 5.095 1.00 98.81 92 ILE A C 1
ATOM 721 O O . ILE A 1 92 ? -1.616 3.738 6.248 1.00 98.81 92 ILE A O 1
ATOM 725 N N . MET A 1 93 ? -2.188 3.272 4.134 1.00 98.81 93 MET A N 1
ATOM 726 C CA . MET A 1 93 ? -3.631 3.378 4.374 1.00 98.81 93 MET A CA 1
ATOM 727 C C . MET A 1 93 ? -4.135 2.345 5.386 1.00 98.81 93 MET A C 1
ATOM 729 O O . MET A 1 93 ? -4.866 2.687 6.322 1.00 98.81 93 MET A O 1
ATOM 733 N N . PHE A 1 94 ? -3.753 1.079 5.210 1.00 98.75 94 PHE A N 1
ATOM 734 C CA . PHE A 1 94 ? -4.160 0.008 6.116 1.00 98.75 94 PHE A CA 1
ATOM 735 C C . PHE A 1 94 ? -3.513 0.155 7.494 1.00 98.75 94 PHE A C 1
ATOM 737 O O . PHE A 1 94 ? -4.183 -0.085 8.499 1.00 98.75 94 PHE A O 1
ATOM 744 N N . LEU A 1 95 ? -2.273 0.642 7.566 1.00 98.62 95 LEU A N 1
ATOM 745 C CA . LEU A 1 95 ? -1.610 0.991 8.819 1.00 98.62 95 LEU A CA 1
ATOM 746 C C . LEU A 1 95 ? -2.383 2.082 9.573 1.00 98.62 95 LEU A C 1
ATOM 748 O O . LEU A 1 95 ? -2.695 1.903 10.752 1.00 98.62 95 LEU A O 1
ATOM 752 N N . PHE A 1 96 ? -2.784 3.162 8.895 1.00 98.75 96 PHE A N 1
ATOM 753 C CA . PHE A 1 96 ? -3.632 4.205 9.482 1.00 98.75 96 PHE A CA 1
ATOM 754 C C . PHE A 1 96 ? -4.932 3.619 10.068 1.00 98.75 96 PHE A C 1
ATOM 756 O O . PHE A 1 96 ? -5.307 3.906 11.212 1.00 98.75 96 PHE A O 1
ATOM 763 N N . TRP A 1 97 ? -5.634 2.763 9.319 1.00 98.56 97 TRP A N 1
ATOM 764 C CA . TRP A 1 97 ? -6.862 2.135 9.816 1.00 98.56 97 TRP A CA 1
ATOM 765 C C . TRP A 1 97 ? -6.619 1.165 10.972 1.00 98.56 97 TRP A C 1
ATOM 767 O O . TRP A 1 97 ? -7.429 1.108 11.895 1.00 98.56 97 TRP A O 1
ATOM 777 N N . THR A 1 98 ? -5.509 0.437 10.961 1.00 98.31 98 THR A N 1
ATOM 778 C CA . THR A 1 98 ? -5.107 -0.445 12.059 1.00 98.31 98 THR A CA 1
ATOM 779 C C . THR A 1 98 ? -4.847 0.357 13.334 1.00 98.31 98 THR A C 1
ATOM 781 O O . THR A 1 98 ? -5.453 0.067 14.367 1.00 98.31 98 THR A O 1
ATOM 784 N N . ILE A 1 99 ? -4.055 1.433 13.262 1.00 97.88 99 ILE A N 1
ATOM 785 C CA . ILE A 1 99 ? -3.767 2.303 14.415 1.00 97.88 99 ILE A CA 1
ATOM 786 C C . ILE A 1 99 ? -5.057 2.917 14.969 1.00 97.88 99 ILE A C 1
ATOM 788 O O . ILE A 1 99 ? -5.286 2.901 16.179 1.00 97.88 99 ILE A O 1
ATOM 792 N 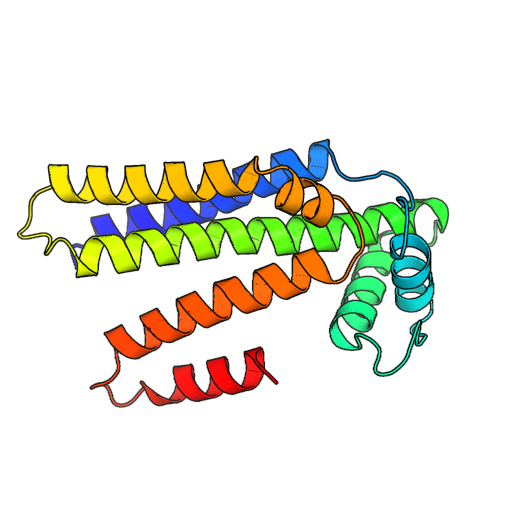N . THR A 1 100 ? -5.943 3.421 14.105 1.00 96.62 100 THR A N 1
ATOM 793 C CA . THR A 1 100 ? -7.213 4.017 14.554 1.00 96.62 100 THR A CA 1
ATOM 794 C C . THR A 1 100 ? -8.167 2.987 15.169 1.00 96.62 100 THR A C 1
ATOM 796 O O . THR A 1 100 ? -8.857 3.306 16.141 1.00 96.62 100 THR A O 1
ATOM 799 N N . MET A 1 101 ? -8.194 1.741 14.681 1.00 95.12 101 MET A N 1
ATOM 800 C CA . MET A 1 101 ? -8.954 0.653 15.311 1.00 95.12 101 MET A CA 1
ATOM 801 C C . MET A 1 101 ? -8.404 0.298 16.697 1.00 95.12 101 MET A C 1
ATOM 803 O O . MET A 1 101 ? -9.182 0.216 17.649 1.00 95.12 101 MET A O 1
ATOM 807 N N . LEU A 1 102 ? -7.082 0.166 16.836 1.00 95.31 102 LEU A N 1
ATOM 808 C CA . LEU A 1 102 ? -6.433 -0.108 18.122 1.00 95.31 102 LEU A CA 1
ATOM 809 C C . LEU A 1 102 ? -6.627 1.041 19.119 1.00 95.31 102 LEU A C 1
ATOM 811 O O . LEU A 1 102 ? -7.014 0.810 20.263 1.00 95.31 102 LEU A O 1
ATOM 815 N N . GLY A 1 103 ? -6.465 2.291 18.678 1.00 93.44 103 GLY A N 1
ATOM 816 C CA . GLY A 1 103 ? -6.685 3.473 19.514 1.00 93.44 103 GLY A CA 1
ATOM 817 C C . GLY A 1 103 ? -8.102 3.533 20.093 1.00 93.44 103 GLY A C 1
ATOM 818 O O . GLY A 1 103 ? -8.289 3.903 21.251 1.00 93.44 103 GLY A O 1
ATOM 819 N N . ARG A 1 104 ? -9.111 3.091 19.332 1.00 89.69 104 ARG A N 1
ATOM 820 C CA . ARG A 1 104 ? -10.495 2.971 19.826 1.00 89.69 104 ARG A CA 1
ATOM 821 C C . ARG A 1 104 ? -10.707 1.824 20.807 1.00 89.69 104 ARG A C 1
ATOM 823 O O . ARG A 1 104 ? -11.635 1.898 21.609 1.00 89.69 104 ARG A O 1
ATOM 830 N N . LYS A 1 105 ? -9.911 0.760 20.713 1.00 88.12 105 LYS A N 1
ATOM 831 C CA . LYS A 1 105 ? -9.963 -0.369 21.649 1.00 88.12 105 LYS A CA 1
ATOM 832 C C . LYS A 1 105 ? -9.435 0.048 23.021 1.00 88.12 105 LYS A C 1
ATOM 834 O O . LYS A 1 105 ? -10.032 -0.298 24.031 1.00 88.12 105 LYS A O 1
ATOM 839 N N . ILE A 1 106 ? -8.372 0.854 23.037 1.00 87.50 106 ILE A N 1
ATOM 840 C CA . ILE A 1 106 ? -7.777 1.409 24.261 1.00 87.50 106 ILE A CA 1
ATOM 841 C C . ILE A 1 106 ? -8.683 2.490 24.862 1.00 87.50 106 ILE A C 1
ATOM 843 O O . ILE A 1 106 ? -8.973 2.484 26.056 1.00 87.50 106 ILE A O 1
ATOM 847 N N . TYR A 1 107 ? -9.166 3.416 24.032 1.00 80.81 107 TYR A N 1
ATOM 848 C CA . TYR A 1 107 ? -10.023 4.507 24.475 1.00 80.81 107 TYR A CA 1
ATOM 849 C C . TYR A 1 107 ? -11.453 4.284 24.001 1.00 80.81 107 TYR A C 1
ATOM 851 O O . TYR A 1 107 ? -11.779 4.586 22.854 1.00 80.81 107 TYR A O 1
ATOM 859 N N . THR A 1 108 ? -12.349 3.860 24.899 1.00 68.00 108 THR A N 1
ATOM 860 C CA . THR A 1 108 ? -13.784 3.868 24.593 1.00 68.00 108 THR A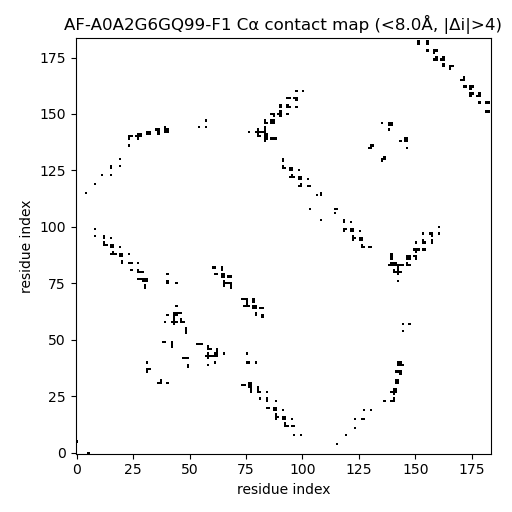 CA 1
ATOM 861 C C . THR A 1 108 ? -14.204 5.312 24.288 1.00 68.00 108 THR A C 1
ATOM 863 O O . THR A 1 108 ? -14.124 6.180 25.175 1.00 68.00 108 THR A O 1
ATOM 866 N N . PRO A 1 109 ? -14.657 5.621 23.061 1.00 58.69 109 PRO A N 1
ATOM 867 C CA . PRO A 1 109 ? -15.188 6.931 22.753 1.00 58.69 109 PRO A CA 1
ATOM 868 C C . PRO A 1 109 ? -16.592 7.005 23.361 1.00 58.69 109 PRO A C 1
ATOM 870 O O . PRO A 1 109 ? -17.585 6.757 22.686 1.00 58.69 109 PRO A O 1
ATOM 873 N N . LYS A 1 110 ? -16.688 7.313 24.659 1.00 57.03 110 LYS A N 1
ATOM 874 C CA . LYS A 1 110 ? -17.925 7.837 25.252 1.00 57.03 110 LYS A CA 1
ATOM 875 C C . LYS A 1 110 ? -18.120 9.250 24.700 1.00 57.03 110 LYS A C 1
ATOM 877 O O . LYS A 1 110 ? -17.652 10.191 25.324 1.00 57.03 110 LYS A O 1
ATOM 882 N N . ASP A 1 111 ? -18.629 9.358 23.471 1.00 59.81 111 ASP A N 1
ATOM 883 C CA . ASP A 1 111 ? -19.008 10.583 22.731 1.00 59.81 111 ASP A CA 1
ATOM 884 C C . ASP A 1 111 ? -18.061 11.803 22.804 1.00 59.81 111 ASP A C 1
ATOM 886 O O . ASP A 1 111 ? -18.417 12.934 22.473 1.00 59.81 111 ASP A O 1
ATOM 890 N N . ASN A 1 112 ? -16.807 11.590 23.196 1.00 75.25 112 ASN A N 1
ATOM 891 C CA . ASN A 1 112 ? -15.854 12.661 23.396 1.00 75.25 112 ASN A CA 1
ATOM 892 C C . ASN A 1 112 ? -15.095 12.921 22.090 1.00 75.25 112 ASN A C 1
ATOM 894 O O . ASN A 1 112 ? -14.169 12.186 21.732 1.00 75.25 112 ASN A O 1
ATOM 898 N N . LYS A 1 113 ? -15.475 13.998 21.393 1.00 78.81 113 LYS A N 1
ATOM 899 C CA . LYS A 1 113 ? -14.823 14.457 20.155 1.00 78.81 113 LYS A CA 1
ATOM 900 C C . LYS A 1 113 ? -13.309 14.647 20.318 1.00 78.81 113 LYS A C 1
ATOM 902 O O . LYS A 1 113 ? -12.574 14.329 19.391 1.00 78.81 113 LYS A O 1
ATOM 907 N N . GLN A 1 114 ? -12.828 15.086 21.485 1.00 82.00 114 GLN A N 1
ATOM 908 C CA . GLN A 1 114 ? -11.390 15.259 21.731 1.00 82.00 114 GLN A CA 1
ATOM 909 C C . GLN A 1 114 ? -10.637 13.926 21.651 1.00 82.00 114 GLN A C 1
ATOM 911 O O . GLN A 1 114 ? -9.574 13.854 21.040 1.00 82.00 114 GLN A O 1
ATOM 916 N N . ARG A 1 115 ? -11.219 12.841 22.182 1.00 84.75 115 ARG A N 1
ATOM 917 C CA . ARG A 1 115 ? -10.625 11.497 22.073 1.00 84.75 115 ARG A CA 1
ATOM 918 C C . ARG A 1 115 ? -10.599 11.005 20.628 1.00 84.75 115 ARG A C 1
ATOM 920 O O . ARG A 1 115 ? -9.624 10.385 20.219 1.00 84.75 115 ARG A O 1
ATOM 927 N N . ALA A 1 116 ? -11.638 11.304 19.845 1.00 88.06 116 ALA A N 1
ATOM 928 C CA . ALA A 1 116 ? -11.661 10.961 18.424 1.00 88.06 116 ALA A CA 1
ATOM 929 C C . ALA A 1 116 ? -10.539 11.669 17.645 1.00 88.06 116 ALA A C 1
ATOM 931 O O . ALA A 1 116 ? -9.853 11.016 16.862 1.00 88.06 116 ALA A O 1
ATOM 932 N N . TYR A 1 117 ? -10.307 12.962 17.902 1.00 91.06 117 TYR A N 1
ATOM 933 C CA . TYR A 1 117 ? -9.189 13.693 17.298 1.00 91.06 117 TYR A CA 1
ATOM 934 C C . TYR A 1 117 ? -7.829 13.136 17.718 1.00 91.06 117 TYR A C 1
ATOM 936 O O . TYR A 1 117 ? -6.968 12.979 16.861 1.00 91.06 117 TYR A O 1
ATOM 944 N N . GLY A 1 118 ? -7.652 12.763 18.990 1.00 93.62 118 GLY A N 1
ATOM 945 C CA . GLY A 1 118 ? -6.423 12.112 19.456 1.00 93.62 118 GLY A CA 1
ATOM 946 C C . GLY A 1 118 ? -6.136 10.791 18.732 1.00 93.62 118 GLY A C 1
ATOM 947 O O . GLY A 1 118 ? -5.006 10.547 18.323 1.00 93.62 118 GLY A O 1
ATOM 948 N N . ILE A 1 119 ? -7.166 9.971 18.492 1.00 94.88 119 ILE A N 1
ATOM 949 C CA . ILE A 1 119 ? -7.030 8.714 17.737 1.00 94.88 119 ILE A CA 1
ATOM 950 C C . ILE A 1 119 ? -6.659 8.983 16.274 1.00 94.88 119 ILE A C 1
ATOM 952 O O . ILE A 1 119 ? -5.790 8.304 15.731 1.00 94.88 119 ILE A O 1
ATOM 956 N N . PHE A 1 120 ? -7.290 9.970 15.628 1.00 96.19 120 PHE A N 1
ATOM 957 C CA . PHE A 1 120 ? -6.930 10.348 14.259 1.00 96.19 120 PHE A CA 1
ATOM 958 C C . PHE A 1 120 ? -5.510 10.901 14.174 1.00 96.19 120 PHE A C 1
ATOM 960 O O . PHE A 1 120 ? -4.780 10.516 13.268 1.00 96.19 120 PHE A O 1
ATOM 967 N N . ALA A 1 121 ? -5.101 11.741 15.126 1.00 96.75 121 ALA A N 1
ATOM 968 C CA . ALA A 1 121 ? -3.744 12.265 15.198 1.00 96.75 121 ALA A CA 1
ATOM 969 C C . ALA A 1 121 ? -2.719 11.135 15.364 1.00 96.75 121 ALA A C 1
ATOM 971 O O . ALA A 1 121 ? -1.749 11.094 14.617 1.00 96.75 121 ALA A O 1
ATOM 972 N N . ALA A 1 122 ? -2.967 10.175 16.261 1.00 97.19 122 ALA A N 1
ATOM 973 C CA . ALA A 1 122 ? -2.107 9.002 16.424 1.00 97.19 122 ALA A CA 1
ATOM 974 C C . ALA A 1 122 ? -2.008 8.174 15.131 1.00 97.19 122 ALA A C 1
ATOM 976 O O . ALA A 1 122 ? -0.914 7.774 14.740 1.00 97.19 122 ALA A O 1
ATOM 977 N N . GLY A 1 123 ? -3.136 7.967 14.442 1.00 98.06 123 GLY A N 1
ATOM 978 C CA . GLY A 1 123 ? -3.169 7.296 13.143 1.00 98.06 123 GLY A CA 1
ATOM 979 C C . GLY A 1 123 ? -2.353 8.026 12.078 1.00 98.06 123 GLY A C 1
ATOM 980 O O . GLY A 1 123 ? -1.550 7.394 11.402 1.00 98.06 123 GLY A O 1
ATOM 981 N N . ILE A 1 124 ? -2.542 9.343 11.937 1.00 98.62 124 ILE A N 1
ATOM 982 C CA . ILE A 1 124 ? -1.829 10.174 10.954 1.00 98.62 124 ILE A CA 1
ATOM 983 C C . ILE A 1 124 ? -0.328 10.170 11.248 1.00 98.62 124 ILE A C 1
ATOM 985 O O . ILE A 1 124 ? 0.464 9.900 10.353 1.00 98.62 124 ILE A O 1
ATOM 989 N N . ILE A 1 125 ? 0.065 10.433 12.497 1.00 98.50 125 ILE A N 1
ATOM 990 C CA . ILE A 1 125 ? 1.476 10.490 12.895 1.00 98.50 125 ILE A CA 1
ATOM 991 C C . ILE A 1 125 ? 2.141 9.131 12.683 1.00 98.50 125 ILE A C 1
ATOM 993 O O . ILE A 1 125 ? 3.209 9.080 12.088 1.00 98.50 125 ILE A O 1
ATOM 997 N N . GLY A 1 126 ? 1.517 8.032 13.118 1.00 98.38 126 GLY A N 1
ATOM 998 C CA . GLY A 1 126 ? 2.094 6.698 12.949 1.00 98.38 126 GLY A CA 1
ATOM 999 C C . GLY A 1 126 ? 2.194 6.268 11.484 1.00 98.38 126 GLY A C 1
ATOM 1000 O O . GLY A 1 126 ? 3.214 5.715 11.082 1.00 98.38 126 GLY A O 1
ATOM 1001 N N . ALA A 1 127 ? 1.176 6.568 10.671 1.00 98.44 127 ALA A N 1
ATOM 1002 C CA . ALA A 1 127 ? 1.198 6.274 9.241 1.00 98.44 127 ALA A CA 1
ATOM 1003 C C . ALA A 1 127 ? 2.288 7.076 8.515 1.00 98.44 127 ALA A C 1
ATOM 1005 O O . ALA A 1 127 ? 3.100 6.483 7.813 1.00 98.44 127 ALA A O 1
ATOM 1006 N N . LEU A 1 128 ? 2.359 8.394 8.738 1.00 98.31 128 LEU A N 1
ATOM 1007 C CA . LEU A 1 128 ? 3.362 9.253 8.105 1.00 98.31 128 LEU A CA 1
ATOM 1008 C C . LEU A 1 128 ? 4.780 8.976 8.617 1.00 98.31 128 LEU A C 1
ATOM 1010 O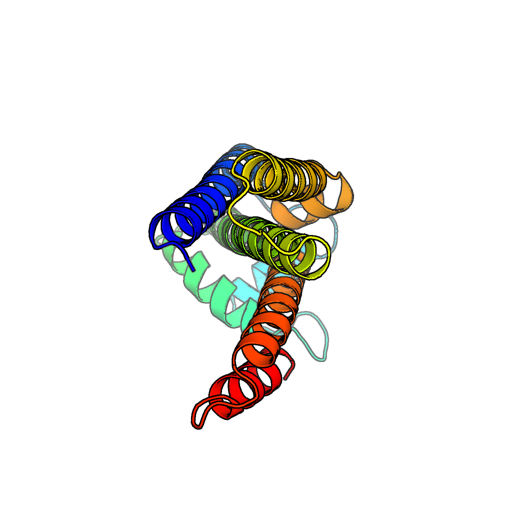 O . LEU A 1 128 ? 5.721 9.017 7.833 1.00 98.31 128 LEU A O 1
ATOM 1014 N N . ALA A 1 129 ? 4.952 8.641 9.898 1.00 98.50 129 ALA A N 1
ATOM 1015 C CA . ALA A 1 129 ? 6.252 8.225 10.421 1.00 98.50 129 ALA A CA 1
ATOM 1016 C C . ALA A 1 129 ? 6.776 6.981 9.692 1.00 98.50 129 ALA A C 1
ATOM 1018 O O . ALA A 1 129 ? 7.957 6.921 9.366 1.00 98.50 129 ALA A O 1
ATOM 1019 N N . TYR A 1 130 ? 5.901 6.015 9.390 1.00 98.19 130 TYR A N 1
ATOM 1020 C CA . TYR A 1 130 ? 6.283 4.858 8.587 1.00 98.19 130 TYR A CA 1
ATOM 1021 C C . TYR A 1 130 ? 6.507 5.230 7.117 1.00 98.19 130 TYR A C 1
ATOM 1023 O O . TYR A 1 130 ? 7.478 4.762 6.526 1.00 98.19 130 TYR A O 1
ATOM 1031 N N . THR A 1 131 ? 5.689 6.135 6.556 1.00 98.25 131 THR A N 1
ATOM 1032 C CA . THR A 1 131 ? 5.858 6.639 5.183 1.00 98.25 131 THR A CA 1
ATOM 1033 C C . THR A 1 131 ? 7.263 7.173 4.932 1.00 98.25 131 THR A C 1
ATOM 1035 O O . THR A 1 131 ? 7.847 6.871 3.896 1.00 98.25 131 THR A O 1
ATOM 1038 N N . PHE A 1 132 ? 7.791 7.935 5.891 1.00 98.12 132 PHE A N 1
ATOM 1039 C CA . PHE A 1 132 ? 9.104 8.573 5.818 1.00 98.12 132 PHE A CA 1
ATOM 1040 C C . PHE A 1 132 ? 10.210 7.788 6.544 1.00 98.12 132 PHE A C 1
ATOM 1042 O O . PHE A 1 132 ? 11.295 8.325 6.757 1.00 98.12 132 PHE A O 1
ATOM 1049 N N . SER A 1 133 ? 9.957 6.536 6.942 1.00 97.94 133 SER A N 1
ATOM 1050 C CA . SER A 1 133 ? 11.010 5.683 7.503 1.00 97.94 133 SER A CA 1
ATOM 1051 C C . SER A 1 133 ? 11.918 5.165 6.393 1.00 97.94 133 SER A C 1
ATOM 1053 O O . SER A 1 133 ? 11.430 4.672 5.381 1.00 97.94 133 SER A O 1
ATOM 1055 N N . GLU A 1 134 ? 13.233 5.271 6.586 1.00 94.19 134 GLU A N 1
ATOM 1056 C CA . GLU A 1 134 ? 14.234 5.005 5.544 1.00 94.19 134 GLU A CA 1
ATOM 1057 C C . GLU A 1 134 ? 14.085 3.610 4.930 1.00 94.19 134 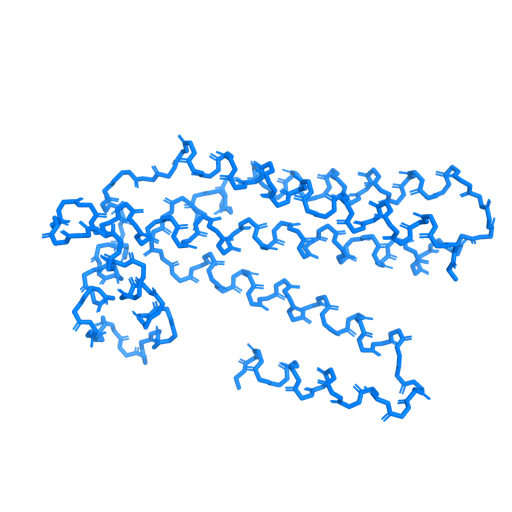GLU A C 1
ATOM 1059 O O . GLU A 1 134 ? 13.948 3.481 3.716 1.00 94.19 134 GLU A O 1
ATOM 1064 N N . SER A 1 135 ? 14.010 2.572 5.769 1.00 94.25 135 SER A N 1
ATOM 1065 C CA . SER A 1 135 ? 13.884 1.191 5.297 1.00 94.25 135 SER A CA 1
ATOM 1066 C C . SER A 1 135 ? 12.601 0.955 4.499 1.00 94.25 135 SER A C 1
ATOM 1068 O O . SER A 1 135 ? 12.639 0.283 3.476 1.00 94.25 135 SER A O 1
ATOM 1070 N N . PHE A 1 136 ? 11.463 1.505 4.939 1.00 97.06 136 PHE A N 1
ATOM 1071 C CA . PHE A 1 136 ? 10.208 1.317 4.209 1.00 97.06 136 PHE A CA 1
ATOM 1072 C C . PHE A 1 136 ? 10.165 2.142 2.926 1.00 97.06 136 PHE A C 1
ATOM 1074 O O . PHE A 1 136 ? 9.703 1.644 1.904 1.00 97.06 136 PHE A O 1
ATOM 1081 N N . TRP A 1 137 ? 10.647 3.386 2.972 1.00 97.06 137 TRP A N 1
ATOM 1082 C CA . TRP A 1 137 ? 10.690 4.255 1.804 1.00 97.06 137 TRP A CA 1
ATOM 1083 C C . TRP A 1 137 ? 11.535 3.612 0.711 1.00 97.06 137 TRP A C 1
ATOM 1085 O O . TRP A 1 137 ? 11.027 3.452 -0.392 1.00 97.06 137 TRP A O 1
ATOM 1095 N N . PHE A 1 138 ? 12.748 3.153 1.027 1.00 93.25 138 PHE A N 1
ATOM 1096 C CA . PHE A 1 138 ? 13.627 2.485 0.065 1.00 93.25 138 PHE A CA 1
ATOM 1097 C C . PHE A 1 138 ? 12.935 1.288 -0.610 1.00 93.25 138 PHE A C 1
ATOM 1099 O O . PHE A 1 138 ? 12.869 1.210 -1.830 1.00 93.25 138 PHE A O 1
ATOM 1106 N N . SER A 1 139 ? 12.271 0.422 0.161 1.00 94.31 139 SER A N 1
ATOM 1107 C CA . SER A 1 139 ? 11.488 -0.686 -0.406 1.00 94.31 139 SER A CA 1
ATOM 1108 C C . SER A 1 139 ? 10.232 -0.254 -1.179 1.00 94.31 139 SER A C 1
ATOM 1110 O O . SER A 1 139 ? 9.698 -1.031 -1.969 1.00 94.31 139 SER A O 1
ATOM 1112 N N . ALA A 1 140 ? 9.696 0.943 -0.934 1.00 97.19 140 ALA A N 1
ATOM 1113 C CA . ALA A 1 140 ? 8.495 1.442 -1.600 1.00 97.19 140 ALA A CA 1
ATOM 1114 C C . ALA A 1 140 ? 8.766 2.007 -2.997 1.00 97.19 140 ALA A C 1
ATOM 1116 O O . ALA A 1 140 ? 7.849 2.037 -3.817 1.00 97.19 140 ALA A O 1
ATOM 1117 N N . VAL A 1 141 ? 9.994 2.456 -3.255 1.00 96.56 141 VAL A N 1
ATOM 1118 C CA . VAL A 1 141 ? 10.396 3.126 -4.501 1.00 96.56 141 VAL A CA 1
ATOM 1119 C C . VAL A 1 141 ? 10.997 2.182 -5.542 1.00 96.56 141 VAL A C 1
ATOM 1121 O O . VAL A 1 141 ? 11.275 2.613 -6.662 1.00 96.56 141 VAL A O 1
ATOM 1124 N N . GLU A 1 142 ? 11.133 0.897 -5.210 1.00 95.50 142 GLU A N 1
ATOM 1125 C CA . GLU A 1 142 ? 11.832 -0.099 -6.023 1.00 95.50 142 GLU A CA 1
ATOM 1126 C C . GLU A 1 142 ? 10.984 -1.346 -6.305 1.00 95.50 142 GLU A C 1
ATOM 1128 O O . GLU A 1 142 ? 10.127 -1.762 -5.520 1.00 95.50 142 GLU A O 1
ATOM 1133 N N . GLY A 1 143 ? 11.217 -1.956 -7.464 1.00 93.38 143 GLY A N 1
ATOM 1134 C CA . GLY A 1 143 ? 10.512 -3.120 -7.992 1.00 93.38 143 GLY A CA 1
ATOM 1135 C C . GLY A 1 143 ? 10.908 -4.432 -7.323 1.00 93.38 143 GLY A C 1
ATOM 1136 O O . GLY A 1 143 ? 11.366 -5.343 -8.007 1.00 93.38 143 GLY A O 1
ATOM 1137 N N . GLU A 1 144 ? 10.687 -4.542 -6.012 1.00 92.12 144 GLU A N 1
ATOM 1138 C CA . GLU A 1 144 ? 10.987 -5.727 -5.203 1.00 92.12 144 GLU A CA 1
ATOM 1139 C C . GLU A 1 144 ? 9.766 -6.231 -4.409 1.00 92.12 144 GLU A C 1
ATOM 1141 O O . GLU A 1 144 ? 8.767 -5.535 -4.201 1.00 92.12 144 GLU A O 1
ATOM 1146 N N . VAL A 1 145 ? 9.849 -7.465 -3.906 1.00 93.19 145 VAL A N 1
ATOM 1147 C CA . VAL A 1 145 ? 8.773 -8.144 -3.167 1.00 93.19 145 VAL A CA 1
ATOM 1148 C C . VAL A 1 145 ? 8.376 -7.468 -1.853 1.00 93.19 145 VAL A C 1
ATOM 1150 O O . VAL A 1 145 ? 7.265 -7.695 -1.367 1.00 93.19 145 VAL A O 1
ATOM 1153 N N . TYR A 1 146 ? 9.232 -6.630 -1.263 1.00 93.88 146 TYR A N 1
ATOM 1154 C CA . TYR A 1 146 ? 8.998 -6.053 0.064 1.00 93.88 146 TYR A CA 1
ATOM 1155 C C . TYR A 1 146 ? 7.796 -5.106 0.121 1.00 93.88 146 TYR A C 1
ATOM 1157 O O . TYR A 1 146 ? 7.034 -5.160 1.092 1.00 93.88 146 TYR A O 1
ATOM 1165 N N . GLY A 1 147 ? 7.570 -4.285 -0.911 1.00 94.25 147 GLY A N 1
ATOM 1166 C CA . GLY A 1 147 ? 6.408 -3.390 -0.965 1.00 94.25 147 GLY A CA 1
ATOM 1167 C C . GLY A 1 147 ? 5.090 -4.170 -0.965 1.00 94.25 147 GLY A C 1
ATOM 1168 O O . GLY A 1 147 ? 4.174 -3.889 -0.186 1.00 94.25 147 GLY A O 1
ATOM 1169 N N . MET A 1 148 ? 5.028 -5.234 -1.771 1.00 94.69 148 MET A N 1
ATOM 1170 C CA . MET A 1 148 ? 3.872 -6.130 -1.835 1.00 94.69 148 MET A CA 1
ATOM 1171 C C . MET A 1 148 ? 3.700 -6.938 -0.544 1.00 94.69 148 MET A C 1
ATOM 1173 O O . MET A 1 148 ? 2.595 -7.010 -0.011 1.00 94.69 148 MET A O 1
ATOM 1177 N N . SER A 1 149 ? 4.781 -7.487 0.009 1.00 95.31 149 SER A N 1
ATOM 1178 C CA . SER A 1 149 ? 4.760 -8.214 1.286 1.00 95.31 149 SER A CA 1
ATOM 1179 C C . SER A 1 149 ? 4.243 -7.339 2.436 1.00 95.31 149 SER A C 1
ATOM 1181 O O . SER A 1 149 ? 3.373 -7.750 3.213 1.00 95.31 149 SER A O 1
ATOM 1183 N N . SER A 1 150 ? 4.694 -6.084 2.497 1.00 96.88 150 SER A N 1
ATOM 1184 C CA . SER A 1 150 ? 4.237 -5.108 3.490 1.00 96.88 150 SER A CA 1
ATOM 1185 C C . SER A 1 150 ? 2.748 -4.802 3.338 1.00 96.88 150 SER A C 1
ATOM 1187 O O . SER A 1 150 ? 2.025 -4.745 4.336 1.00 96.88 150 SER A O 1
ATOM 1189 N N . PHE A 1 151 ? 2.263 -4.679 2.099 1.00 97.75 151 PHE A N 1
ATOM 1190 C CA . PHE A 1 151 ? 0.844 -4.476 1.823 1.00 97.75 151 PHE A CA 1
ATOM 1191 C C . PHE A 1 151 ? -0.000 -5.647 2.323 1.00 97.75 151 PHE A C 1
ATOM 1193 O O . PHE A 1 151 ? -0.946 -5.430 3.086 1.00 97.75 151 PHE A O 1
ATOM 1200 N N . PHE A 1 152 ? 0.368 -6.878 1.954 1.00 96.94 152 PHE A N 1
ATOM 1201 C CA . PHE A 1 152 ? -0.330 -8.090 2.389 1.00 96.94 152 PHE A CA 1
ATOM 1202 C C . PHE A 1 152 ? -0.303 -8.251 3.911 1.00 96.94 152 PHE A C 1
ATOM 1204 O O . PHE A 1 152 ? -1.316 -8.602 4.519 1.00 96.94 152 PHE A O 1
ATOM 1211 N N . THR A 1 153 ? 0.806 -7.897 4.553 1.00 97.38 153 THR A N 1
ATOM 1212 C CA . THR A 1 153 ? 0.905 -7.872 6.015 1.00 97.38 153 THR A CA 1
ATOM 1213 C C . THR A 1 153 ? -0.071 -6.857 6.615 1.00 97.38 153 THR A C 1
ATOM 1215 O O . THR A 1 153 ? -0.870 -7.199 7.490 1.00 97.38 153 THR A O 1
ATOM 1218 N N . ALA A 1 154 ? -0.075 -5.616 6.122 1.00 98.12 154 ALA A N 1
ATOM 1219 C CA . ALA A 1 154 ? -0.923 -4.552 6.652 1.00 98.12 154 ALA A CA 1
ATOM 1220 C C . ALA A 1 154 ? -2.423 -4.834 6.467 1.00 98.12 154 ALA A C 1
ATOM 1222 O O . ALA A 1 154 ? -3.199 -4.647 7.410 1.00 98.12 154 ALA A 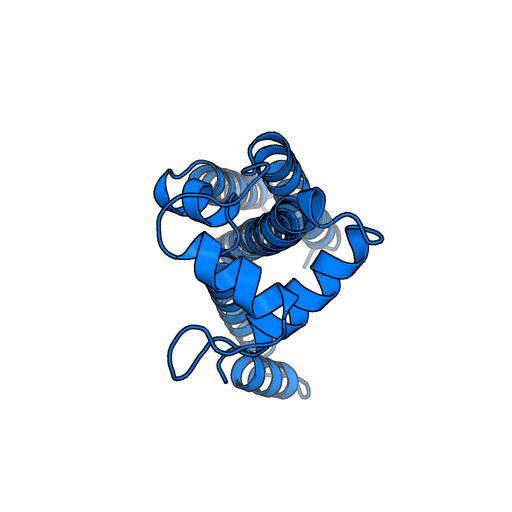O 1
ATOM 1223 N N . ILE A 1 155 ? -2.844 -5.316 5.290 1.00 98.38 155 ILE A N 1
ATOM 1224 C CA . ILE A 1 155 ? -4.246 -5.686 5.043 1.00 98.38 155 ILE A CA 1
ATOM 1225 C C . ILE A 1 155 ? -4.661 -6.912 5.860 1.00 98.38 155 ILE A C 1
ATOM 1227 O O . ILE A 1 155 ? -5.790 -6.947 6.346 1.00 98.38 155 ILE A O 1
ATOM 1231 N N . THR A 1 156 ? -3.762 -7.874 6.087 1.00 98.25 156 THR A N 1
ATOM 1232 C CA . THR A 1 156 ? -4.035 -9.045 6.933 1.00 98.25 156 THR A CA 1
ATOM 1233 C C . THR A 1 156 ? -4.256 -8.634 8.385 1.00 98.25 156 THR A C 1
ATOM 1235 O O . THR A 1 156 ? -5.283 -8.979 8.969 1.00 98.25 156 THR A O 1
ATOM 1238 N N . PHE A 1 157 ? -3.363 -7.822 8.960 1.00 97.44 157 PHE A N 1
ATOM 1239 C CA . PHE A 1 157 ? -3.543 -7.294 10.318 1.00 97.44 157 PHE A CA 1
ATOM 1240 C C . PHE A 1 157 ? -4.824 -6.469 10.451 1.00 97.44 157 PHE A C 1
ATOM 1242 O O . PHE A 1 157 ? -5.581 -6.626 11.413 1.00 97.44 157 PHE A O 1
ATOM 1249 N N . TRP A 1 158 ? -5.114 -5.629 9.458 1.00 98.06 158 TRP A N 1
ATOM 1250 C CA . TRP A 1 158 ? -6.372 -4.898 9.409 1.00 98.06 158 TRP A CA 1
ATOM 1251 C C . TRP A 1 158 ? -7.579 -5.846 9.358 1.00 98.06 158 TRP A C 1
ATOM 1253 O O . TRP A 1 158 ? -8.535 -5.655 10.110 1.00 98.06 158 TRP A O 1
ATOM 1263 N N . ALA A 1 159 ? -7.537 -6.891 8.526 1.00 97.75 159 ALA A N 1
ATOM 1264 C CA . ALA A 1 159 ? -8.603 -7.878 8.384 1.00 97.75 159 ALA A CA 1
ATOM 1265 C C . ALA A 1 159 ? -8.842 -8.670 9.680 1.00 97.75 159 ALA A C 1
ATOM 1267 O O . ALA A 1 159 ? -9.997 -8.916 10.025 1.00 97.75 159 ALA A O 1
ATOM 1268 N N . ILE A 1 160 ? -7.788 -8.992 10.439 1.00 97.06 160 ILE A N 1
ATOM 1269 C CA . ILE A 1 160 ? -7.890 -9.625 11.765 1.00 97.06 160 ILE A CA 1
ATOM 1270 C C . ILE A 1 160 ? -8.683 -8.733 12.728 1.00 97.06 160 ILE A C 1
ATOM 1272 O O . ILE A 1 160 ? -9.634 -9.189 13.361 1.00 97.06 160 ILE A O 1
ATOM 1276 N N . LEU A 1 161 ? -8.362 -7.437 12.797 1.00 96.19 161 LEU A N 1
ATOM 1277 C CA . LEU A 1 161 ? -9.111 -6.495 13.638 1.00 96.19 161 LEU A CA 1
ATOM 1278 C C . LEU A 1 161 ? -10.550 -6.302 13.142 1.00 96.19 161 LEU A C 1
ATOM 1280 O O . LEU A 1 161 ? -11.480 -6.136 13.932 1.00 96.19 161 LEU A O 1
ATOM 1284 N N . LYS A 1 162 ? -10.764 -6.341 11.823 1.00 94.75 162 LYS A N 1
ATOM 1285 C CA . LYS A 1 162 ? -12.105 -6.291 11.230 1.00 94.75 162 LYS A CA 1
ATOM 1286 C C . LYS A 1 162 ? -12.934 -7.517 11.575 1.00 94.75 162 LYS A C 1
ATOM 1288 O O . LYS A 1 162 ? -14.127 -7.343 11.821 1.00 94.75 162 LYS A O 1
ATOM 1293 N N . TRP A 1 163 ? -12.325 -8.699 11.587 1.00 96.38 163 TRP A N 1
ATOM 1294 C CA . TRP A 1 163 ? -12.942 -9.940 12.035 1.00 96.38 163 TRP A CA 1
ATOM 1295 C C . TRP A 1 163 ? -13.324 -9.860 13.511 1.00 96.38 163 TRP A C 1
ATOM 1297 O O . TRP A 1 163 ? -14.484 -10.101 13.831 1.00 96.38 163 TRP A O 1
ATOM 1307 N N . GLU A 1 164 ? -12.397 -9.437 14.378 1.00 94.12 164 GLU A N 1
ATOM 1308 C CA . GLU A 1 164 ? -12.634 -9.297 15.822 1.00 94.12 164 GLU A CA 1
ATOM 1309 C C . GLU A 1 164 ? -13.861 -8.414 16.106 1.00 94.12 164 GLU A C 1
ATOM 1311 O O . GLU A 1 164 ? -14.716 -8.762 16.911 1.00 94.12 164 GLU A O 1
ATOM 1316 N N . LEU A 1 165 ? -14.011 -7.295 15.389 1.00 90.19 165 LEU A N 1
ATOM 1317 C CA . LEU A 1 165 ? -15.153 -6.386 15.555 1.00 90.19 165 LEU A CA 1
ATOM 1318 C C . LEU A 1 165 ? -16.518 -6.994 15.188 1.00 90.19 165 LEU A C 1
ATOM 1320 O O . LEU A 1 165 ? -17.546 -6.401 15.522 1.00 90.19 165 LEU A O 1
ATOM 1324 N N . VAL A 1 166 ? -16.550 -8.096 14.438 1.00 92.56 166 VAL A N 1
ATOM 1325 C CA . VAL A 1 166 ? -17.783 -8.737 13.956 1.00 92.56 166 VAL A CA 1
ATOM 1326 C C . VAL A 1 166 ? -17.840 -10.225 14.296 1.00 92.56 166 VAL A C 1
ATOM 1328 O O . VAL A 1 166 ? -18.644 -10.938 13.693 1.00 92.56 166 VAL A O 1
ATOM 1331 N N . SER A 1 167 ? -17.012 -10.693 15.235 1.00 91.19 167 SER A N 1
ATOM 1332 C CA . SER A 1 167 ? -16.832 -12.114 15.563 1.00 91.19 167 SER A CA 1
ATOM 1333 C C . SER A 1 167 ? -18.135 -12.816 15.939 1.00 91.19 167 SER A C 1
ATOM 1335 O O . SER A 1 167 ? -18.329 -13.972 15.582 1.00 91.19 167 SER A O 1
ATOM 1337 N N . ASP A 1 168 ? -19.058 -12.089 16.570 1.00 90.38 168 ASP A N 1
ATOM 1338 C CA . ASP A 1 168 ? -20.342 -12.619 17.048 1.00 90.38 168 ASP A CA 1
ATOM 1339 C C . ASP A 1 168 ? -21.446 -12.589 15.975 1.00 90.38 168 ASP A C 1
ATOM 1341 O O . ASP A 1 168 ? -22.606 -12.905 16.237 1.00 90.38 168 ASP A O 1
ATOM 1345 N N . THR A 1 169 ? -21.120 -12.163 14.752 1.00 91.81 169 THR A N 1
ATOM 1346 C CA . THR A 1 169 ? -22.086 -12.054 13.654 1.00 91.81 169 THR A CA 1
ATOM 1347 C C . THR A 1 169 ? -22.038 -13.269 12.734 1.00 91.81 169 THR A C 1
ATOM 1349 O O . THR A 1 169 ? -20.977 -13.833 12.475 1.00 91.81 169 THR A O 1
ATOM 1352 N N . GLN A 1 170 ? -23.179 -13.607 12.124 1.00 87.38 170 GLN A N 1
ATOM 1353 C CA . GLN A 1 170 ? -23.295 -14.712 11.155 1.00 87.38 170 GLN A CA 1
ATOM 1354 C C . GLN A 1 170 ? -22.293 -14.636 9.980 1.00 87.38 170 GLN A C 1
ATOM 1356 O O . GLN A 1 170 ? -21.970 -15.649 9.369 1.00 87.38 170 GLN A O 1
ATOM 1361 N N . TYR A 1 171 ? -21.780 -13.439 9.663 1.00 87.62 171 TYR A N 1
ATOM 1362 C CA . TYR A 1 171 ? -20.856 -13.200 8.550 1.00 87.62 171 TYR A CA 1
ATOM 1363 C C . TYR A 1 171 ? -19.393 -13.046 8.990 1.00 87.62 171 TYR A C 1
ATOM 1365 O O . TYR A 1 171 ? -18.583 -12.542 8.211 1.00 87.62 171 TYR A O 1
ATOM 1373 N N . ALA A 1 172 ? -19.030 -13.445 10.212 1.00 91.50 172 ALA A N 1
ATOM 1374 C CA . ALA A 1 172 ? -17.653 -13.360 10.700 1.00 91.50 172 ALA A CA 1
ATOM 1375 C C . ALA A 1 172 ? -16.681 -14.204 9.857 1.00 91.50 172 ALA A C 1
ATOM 1377 O O . ALA A 1 172 ? -15.601 -13.734 9.498 1.00 91.50 172 ALA A O 1
ATOM 1378 N N . TYR A 1 173 ? -17.095 -15.415 9.464 1.00 93.81 173 TYR A N 1
ATOM 1379 C CA . TYR A 1 173 ? -16.247 -16.394 8.771 1.00 93.81 173 TYR A CA 1
ATOM 1380 C C . TYR A 1 173 ? -15.636 -15.893 7.459 1.00 93.81 173 TYR A C 1
ATOM 1382 O O . TYR A 1 173 ? -14.525 -16.293 7.121 1.00 93.81 173 TYR A O 1
ATOM 1390 N N . ARG A 1 174 ? -16.290 -14.966 6.744 1.00 95.06 174 ARG A N 1
ATOM 1391 C CA . ARG A 1 174 ? -15.740 -14.398 5.498 1.00 95.06 174 ARG A CA 1
ATOM 1392 C C . ARG A 1 174 ? -14.387 -13.717 5.707 1.00 95.06 174 ARG A C 1
ATOM 1394 O O . ARG A 1 174 ? -13.562 -13.715 4.803 1.00 95.06 174 ARG A O 1
ATOM 1401 N N . TRP A 1 175 ? -14.163 -13.140 6.890 1.00 96.38 175 TRP A N 1
ATOM 1402 C CA . TRP A 1 175 ? -12.892 -12.505 7.210 1.00 96.38 175 TRP A CA 1
ATOM 1403 C C . TRP A 1 175 ? -11.807 -13.536 7.496 1.00 96.38 175 TRP A C 1
ATOM 1405 O O . TRP A 1 175 ? -10.686 -13.330 7.064 1.00 96.38 175 TRP A O 1
ATOM 1415 N N . LEU A 1 176 ? -12.136 -14.656 8.149 1.00 94.62 176 LEU A N 1
ATOM 1416 C CA . LEU A 1 176 ? -11.184 -15.753 8.353 1.00 94.62 176 LEU A CA 1
ATOM 1417 C C . LEU A 1 176 ? -10.766 -16.385 7.023 1.00 94.62 176 LEU A C 1
ATOM 1419 O O . LEU A 1 176 ? -9.584 -16.629 6.819 1.00 94.62 176 LEU A O 1
ATOM 1423 N N . ILE A 1 177 ? -11.717 -16.579 6.103 1.00 95.75 177 ILE A N 1
ATOM 1424 C CA . ILE A 1 177 ? -11.430 -17.063 4.744 1.00 95.75 177 ILE A CA 1
ATOM 1425 C C . ILE A 1 177 ? -10.518 -16.073 4.006 1.00 95.75 177 ILE A C 1
ATOM 1427 O O . ILE A 1 177 ? -9.537 -16.485 3.397 1.00 95.75 177 ILE A O 1
ATOM 1431 N N . LEU A 1 178 ? -10.808 -14.769 4.094 1.00 96.62 178 LEU A N 1
ATOM 1432 C CA . LEU A 1 178 ? -9.956 -13.734 3.507 1.00 96.62 178 LEU A CA 1
ATOM 1433 C C . LEU A 1 178 ? -8.546 -13.740 4.117 1.00 96.62 178 LEU A C 1
ATOM 1435 O O . LEU A 1 178 ? -7.577 -13.678 3.377 1.00 96.62 178 LEU A O 1
ATOM 1439 N N . ILE A 1 179 ? -8.427 -13.822 5.444 1.00 97.06 179 ILE A N 1
ATOM 1440 C CA . ILE A 1 179 ? -7.137 -13.866 6.147 1.00 97.06 179 ILE A CA 1
ATOM 1441 C C . ILE A 1 179 ? -6.330 -15.089 5.706 1.00 97.06 179 ILE A C 1
ATOM 1443 O O . ILE A 1 179 ? -5.163 -14.936 5.368 1.00 97.06 179 ILE A O 1
ATOM 1447 N N . ALA A 1 180 ? -6.951 -16.273 5.656 1.00 96.25 180 ALA A N 1
ATOM 1448 C CA . ALA A 1 180 ? -6.296 -17.488 5.177 1.00 96.25 180 ALA A CA 1
ATOM 1449 C C . ALA A 1 180 ? -5.770 -17.304 3.745 1.00 96.25 180 ALA A C 1
ATOM 1451 O O . ALA A 1 180 ? -4.599 -17.539 3.490 1.00 96.25 180 ALA A O 1
ATOM 1452 N N . TYR A 1 181 ? -6.601 -16.771 2.846 1.00 94.94 181 TYR A N 1
ATOM 1453 C CA . TYR A 1 181 ? -6.206 -16.499 1.464 1.00 94.94 181 TYR A CA 1
ATOM 1454 C C . TYR A 1 181 ? -5.058 -15.482 1.335 1.00 94.94 181 TYR A C 1
ATOM 1456 O O . TYR A 1 181 ? -4.216 -15.616 0.453 1.00 94.94 181 TYR A O 1
ATOM 1464 N N . LEU A 1 182 ? -5.027 -14.448 2.182 1.00 94.81 182 LEU A N 1
ATOM 1465 C CA . LEU A 1 182 ? -3.978 -13.423 2.157 1.00 94.81 182 LEU A CA 1
ATOM 1466 C C . LEU A 1 182 ? -2.635 -13.932 2.695 1.00 94.81 182 LEU A C 1
ATOM 1468 O O . LEU A 1 182 ? -1.596 -13.437 2.265 1.00 94.81 182 LEU A O 1
ATOM 1472 N N . ILE A 1 183 ? -2.658 -14.872 3.643 1.00 91.12 183 ILE A N 1
ATOM 1473 C CA . ILE A 1 183 ? -1.448 -15.471 4.223 1.00 91.12 183 ILE A CA 1
ATOM 1474 C C . ILE A 1 183 ? -0.857 -16.536 3.285 1.00 91.12 183 ILE A C 1
ATOM 1476 O O . ILE A 1 183 ? 0.367 -16.634 3.205 1.00 91.12 183 ILE A O 1
ATOM 1480 N N . GLY A 1 184 ? -1.710 -17.270 2.558 1.00 84.94 184 GLY A N 1
ATOM 1481 C CA . GLY A 1 184 ? -1.324 -18.398 1.703 1.00 84.94 184 GLY A CA 1
ATOM 1482 C C . GLY A 1 184 ? -1.606 -19.729 2.376 1.00 84.94 184 GLY A C 1
ATOM 1483 O O . GLY A 1 184 ? -0.691 -20.246 3.051 1.00 84.94 184 GLY A O 1
#

Mean predicted aligned error: 4.31 Å

Secondary structure (DSSP, 8-state):
--HHHHHHHHHHHHHHHHHHHHHHHHHS-SS--STTHHHHHHHHHHT--SSTT--HHHHHHHHHHHGGGTT-GGGHHHHHHHHHHHHHHHHHHHHHHHHHHHHHHHS--SS-HHHHHHHHHHHHHHHHHHHT-HHHHHHHSSSSHHHHHHHHHHHHHHHHHHHHTTTTSTTTHHHHHHHHHHH-

Nearest PDB structures (foldseek):
  8wu1-assembly1_R  TM=3.053E-01  e=3.544E-01  Homo sapiens
  7piv-assembly1_R  TM=2.653E-01  e=2.102E-01  Homo sapiens
  7d3s-assembly1_R  TM=2.889E-01  e=4.285E-01  Homo sapiens
  7piu-assembly1_R  TM=2.474E-01  e=1.404E+00  Homo sapiens
  5zkq-assembly1_A  TM=2.310E-01  e=4.602E+00  Homo sapiens